Protein AF-A0A9P8BUH7-F1 (afdb_monomer)

pLDDT: mean 76.26, std 20.44, range [25.78, 97.69]

Mean predicted aligned error: 11.46 Å

Radius of gyration: 21.61 Å; Cα contacts (8 Å, |Δi|>4): 331; chains: 1; bounding box: 46×62×66 Å

Solvent-accessible surface area (backbone atoms only — not comparable to full-atom values): 16313 Å² total; per-residue (Å²): 108,70,69,57,52,55,50,42,53,49,33,72,74,34,86,50,39,25,37,37,39,37,32,34,46,94,81,71,73,49,70,66,59,54,43,54,53,34,48,53,53,54,53,57,51,47,71,74,62,72,64,82,83,67,84,86,57,58,65,65,55,50,53,51,53,38,51,57,46,56,74,34,52,46,78,44,85,23,82,39,58,63,45,48,54,47,50,52,49,52,49,54,56,61,74,66,52,86,72,77,75,82,91,73,66,65,43,58,46,40,39,37,33,45,37,52,42,65,36,42,51,69,44,54,69,66,75,74,59,55,31,55,53,50,52,53,49,50,42,48,52,54,52,46,53,22,63,79,56,71,30,47,73,48,76,42,60,57,69,39,80,52,64,97,84,78,67,80,37,69,46,35,82,53,95,57,54,44,39,74,42,82,50,77,70,47,62,72,64,50,65,64,40,75,46,81,44,74,50,78,76,74,95,58,97,61,83,84,74,76,71,63,47,91,77,35,69,89,74,77,94,81,79,80,93,70,90,72,86,73,80,65,65,79,73,85,82,70,82,72,83,82,48,86,63,27,28,36,42,33,29,73,35,42,82,86,54,71,60,74,45,67,50,80,47,67,75,83,129

Nearest PDB structures (foldseek):
  8faz-assembly1_D  TM=8.683E-01  e=6.587E-11  Homo sapiens
  8ouz-assembly1_C  TM=8.594E-01  e=6.561E-10  Homo sapiens
  8gbj-assembly1_D  TM=8.486E-01  e=3.569E-09  Homo sapiens
  8gja-assembly3_E  TM=7.750E-01  e=1.188E-06  Alvinella pompejana
  8gja-assembly1_A  TM=7.500E-01  e=6.460E-06  Alvinella pompejana

InterPro domains:
  IPR020588 DNA recombination and repair protein RecA-like, ATP-binding domain [PS50162] (1-162)
  IPR027417 P-loop containing nucleoside triphosphate hydrolase [G3DSA:3.40.50.300] (1-269)
  IPR027417 P-loop containing nucleoside triphosphate hydrolase [SSF52540] (8-262)
  IPR051988 Homologous Recombination Repair RAD51 Paralog [PTHR46457] (7-268)

Foldseek 3Di:
DVQLLVLLLVCLVDLLAAEEEEAQDPPPDDLVVSLVSNLVNNVVVCVVVVDDDDPDCVVVVSVVSSVSSSVRYHYQYHNALVSVVVVLVVVVVVLPDDDDDPPRHRAYAEYEYPEPCRHLVVVVVVVPCVSVVSVLVSLVSQVVSCVVRVYDYHYHFDKDADDPPDDAELAQQDPGRIDTPPDDSVLVSDQWDKDKDFDDADPDPDPRQRDGNPPNDPDDPDDDDDPDPPSCPPPPPDDDPDDRQKMKIATSDHPPDDHGDMDIDGDDD

Sequence (269 aa):
MMCLNSMIAMLVQDESSQAVWIETVDYEFSAQRASDTAKAFILSRKDQQQEPQESGEGGLVLEAHVKNVLSRIQVYSCQDVYDVLNAIEMFRSTQRRPDPPRSHRLSPRLFVVDSLSAVLTNLLRMGDGVGHATMMHLSRELRQVASDFDLVVLVTTLPVQISFSEEKAPSILMTSNVKPGLGSSWKYATDLQVFLSRFEMTDGGGNGTIKPSRDGYSRHPSRNEVDVDMSAEISADETMDVNAETRIVEVIKSKRLTTGEWCLFQLKD

Organism: NCBI:txid64524

Structure (mmCIF, N/CA/C/O backbone):
data_AF-A0A9P8BUH7-F1
#
_entry.id   AF-A0A9P8BUH7-F1
#
loop_
_atom_site.group_PDB
_atom_site.id
_atom_site.type_symbol
_atom_site.label_atom_id
_atom_site.label_alt_id
_atom_site.label_comp_id
_atom_site.label_asym_id
_atom_site.label_entity_id
_atom_site.label_seq_id
_atom_site.pdbx_PDB_ins_code
_atom_site.Cartn_x
_atom_site.Cartn_y
_atom_site.Cartn_z
_atom_site.occupancy
_atom_site.B_iso_or_equiv
_atom_site.auth_seq_id
_atom_site.auth_comp_id
_atom_site.auth_asym_id
_atom_site.auth_atom_id
_atom_site.pdbx_PDB_model_num
ATOM 1 N N . MET A 1 1 ? 1.739 8.411 3.285 1.00 68.94 1 MET A N 1
ATOM 2 C CA . MET A 1 1 ? 0.528 9.105 3.804 1.00 68.94 1 MET A CA 1
ATOM 3 C C . MET A 1 1 ? -0.756 8.483 3.262 1.00 68.94 1 MET A C 1
ATOM 5 O O . MET A 1 1 ? -1.485 7.907 4.051 1.00 68.94 1 MET A O 1
ATOM 9 N N . MET A 1 2 ? -1.020 8.509 1.946 1.00 84.19 2 MET A N 1
ATOM 10 C CA . MET A 1 2 ? -2.275 7.971 1.383 1.00 84.19 2 MET A CA 1
ATOM 11 C C . MET A 1 2 ? -2.529 6.499 1.754 1.00 84.19 2 MET A C 1
ATOM 13 O O . MET A 1 2 ? -3.593 6.187 2.274 1.00 84.19 2 MET A O 1
ATOM 17 N N . CYS A 1 3 ? -1.540 5.617 1.567 1.00 90.38 3 CYS A N 1
ATOM 18 C CA . CYS A 1 3 ? -1.677 4.189 1.877 1.00 90.38 3 CYS A CA 1
ATOM 19 C C . CYS A 1 3 ? -2.017 3.939 3.351 1.00 90.38 3 CYS A C 1
ATOM 21 O O . CYS A 1 3 ? -2.894 3.133 3.650 1.00 90.38 3 CYS A O 1
ATOM 23 N N . LEU A 1 4 ? -1.355 4.663 4.263 1.00 92.62 4 LEU A N 1
ATOM 24 C CA . LEU A 1 4 ? -1.606 4.574 5.702 1.00 92.62 4 LEU A CA 1
ATOM 25 C C . LEU A 1 4 ? -3.035 5.019 6.025 1.00 92.62 4 LEU A C 1
ATOM 27 O O . LEU A 1 4 ? -3.764 4.284 6.678 1.00 92.62 4 LEU A O 1
ATOM 31 N N . ASN A 1 5 ? -3.463 6.175 5.513 1.00 92.12 5 ASN A N 1
ATOM 32 C CA . ASN A 1 5 ? -4.801 6.699 5.780 1.00 92.12 5 ASN A CA 1
ATOM 33 C C . ASN A 1 5 ? -5.893 5.766 5.243 1.00 92.12 5 ASN A C 1
ATOM 35 O O . ASN A 1 5 ? -6.839 5.473 5.967 1.00 92.12 5 ASN A O 1
ATOM 39 N N . SER A 1 6 ? -5.749 5.254 4.015 1.00 92.25 6 SER A N 1
ATOM 40 C CA . SER A 1 6 ? -6.695 4.287 3.441 1.00 92.25 6 SER A CA 1
ATOM 41 C C . SER A 1 6 ? -6.758 2.995 4.257 1.00 92.25 6 SER A C 1
ATOM 43 O O . SER A 1 6 ? -7.847 2.492 4.524 1.00 92.25 6 SER A O 1
ATOM 45 N N . MET A 1 7 ? -5.603 2.483 4.694 1.00 95.94 7 MET A N 1
ATOM 46 C CA . MET A 1 7 ? -5.524 1.293 5.538 1.00 95.94 7 MET A CA 1
ATOM 47 C C . MET A 1 7 ? -6.219 1.504 6.884 1.00 95.94 7 MET A C 1
ATOM 49 O O . MET A 1 7 ? -7.046 0.690 7.284 1.00 95.94 7 MET A O 1
ATOM 53 N N . ILE A 1 8 ? -5.907 2.598 7.578 1.00 96.81 8 ILE A N 1
ATOM 54 C CA . ILE A 1 8 ? -6.476 2.883 8.896 1.00 96.81 8 ILE A CA 1
ATOM 55 C C . ILE A 1 8 ? -7.976 3.162 8.798 1.00 96.81 8 ILE A C 1
ATOM 57 O O . ILE A 1 8 ? -8.735 2.623 9.600 1.00 96.81 8 ILE A O 1
ATOM 61 N N . ALA A 1 9 ? -8.424 3.926 7.798 1.00 94.69 9 ALA A N 1
ATOM 62 C CA . ALA A 1 9 ? -9.846 4.165 7.562 1.00 94.69 9 ALA A CA 1
ATOM 63 C C . ALA A 1 9 ? -10.614 2.847 7.378 1.00 94.69 9 ALA A C 1
ATOM 65 O O . ALA A 1 9 ? -11.641 2.642 8.020 1.00 94.69 9 ALA A O 1
ATOM 66 N N . MET A 1 10 ? -10.081 1.930 6.563 1.00 95.94 10 MET A N 1
ATOM 67 C CA . MET A 1 10 ? -10.660 0.601 6.356 1.00 95.94 10 MET A CA 1
ATOM 68 C C . MET A 1 10 ? -10.741 -0.195 7.667 1.00 95.94 10 MET A C 1
ATOM 70 O O . MET A 1 10 ? -11.799 -0.729 7.994 1.00 95.94 10 MET A O 1
ATOM 74 N N . LEU A 1 11 ? -9.655 -0.243 8.445 1.00 96.62 11 LEU A N 1
ATOM 75 C CA . LEU A 1 11 ? -9.621 -0.988 9.707 1.00 96.62 11 LEU A CA 1
ATOM 76 C C . LEU A 1 11 ? -10.576 -0.401 10.757 1.00 96.62 11 LEU A C 1
ATOM 78 O O . LEU A 1 11 ? -11.191 -1.157 11.506 1.00 96.62 11 LEU A O 1
ATOM 82 N N . VAL A 1 12 ? -10.729 0.924 10.816 1.00 95.25 12 VAL A N 1
ATOM 83 C CA . VAL A 1 12 ? -11.698 1.595 11.704 1.00 95.25 12 VAL A CA 1
ATOM 84 C C . VAL A 1 12 ? -13.144 1.330 11.262 1.00 95.25 12 VAL A C 1
ATOM 86 O O . VAL A 1 12 ? -14.054 1.310 12.091 1.00 95.25 12 VAL A O 1
ATOM 89 N N . GLN A 1 13 ? -13.385 1.142 9.964 1.00 93.31 13 GLN A N 1
ATOM 90 C CA . GLN A 1 13 ? -14.720 0.870 9.431 1.00 93.31 13 GLN A CA 1
ATOM 91 C C . GLN A 1 13 ? -15.153 -0.588 9.614 1.00 93.31 13 GLN A C 1
ATOM 93 O O . GLN A 1 13 ? -16.321 -0.822 9.924 1.00 93.31 13 GLN A O 1
ATOM 98 N N . ASP A 1 14 ? -14.228 -1.536 9.452 1.00 93.62 14 ASP A N 1
ATOM 99 C CA . ASP A 1 14 ? -14.484 -2.976 9.516 1.00 93.62 14 ASP A CA 1
ATOM 100 C C . ASP A 1 14 ? -13.569 -3.649 10.549 1.00 93.62 14 ASP A C 1
ATOM 102 O O . ASP A 1 14 ? -12.378 -3.864 10.305 1.00 93.62 14 ASP A O 1
ATOM 106 N N . GLU A 1 15 ? -14.132 -4.028 11.698 1.00 92.12 15 GLU A N 1
ATOM 107 C CA . GLU A 1 15 ? -13.424 -4.721 12.786 1.00 92.12 15 GLU A CA 1
ATOM 108 C C . GLU A 1 15 ? -12.966 -6.137 12.414 1.00 92.12 15 GLU A C 1
ATOM 110 O O . GLU A 1 15 ? -12.025 -6.664 13.010 1.00 92.12 15 GLU A O 1
ATOM 115 N N . SER A 1 16 ? -13.591 -6.741 11.400 1.00 92.50 16 SER A N 1
ATOM 116 C CA . SER A 1 16 ? -13.211 -8.057 10.889 1.00 92.50 16 SER A CA 1
ATOM 117 C C . SER A 1 16 ? -12.084 -7.988 9.860 1.00 92.50 16 SER A C 1
ATOM 119 O O . SER A 1 16 ? -11.566 -9.027 9.457 1.00 92.50 16 SER A O 1
ATOM 121 N N . SER A 1 17 ? -11.673 -6.790 9.436 1.00 95.00 17 SER A N 1
ATOM 122 C CA . SER A 1 17 ? -10.624 -6.629 8.431 1.00 95.00 17 SER A CA 1
ATOM 123 C C . SER A 1 17 ? -9.214 -6.664 9.028 1.00 95.00 17 SER A C 1
ATOM 125 O O . SER A 1 17 ? -8.976 -6.257 10.166 1.00 95.00 17 SER A O 1
ATOM 127 N N . GLN A 1 18 ? -8.262 -7.134 8.230 1.00 95.75 18 GLN A N 1
ATOM 128 C CA . GLN A 1 18 ? -6.826 -7.083 8.490 1.00 95.75 18 GLN A CA 1
ATOM 129 C C . GLN A 1 18 ? -6.110 -6.452 7.297 1.00 95.75 18 GLN A C 1
ATOM 131 O O . GLN A 1 18 ? -6.548 -6.572 6.146 1.00 95.75 18 GLN A O 1
ATOM 136 N N . ALA A 1 19 ? -4.985 -5.802 7.579 1.00 97.25 19 ALA A N 1
ATOM 137 C CA . ALA A 1 19 ? -4.115 -5.239 6.564 1.00 97.25 19 ALA A CA 1
ATOM 138 C C . ALA A 1 19 ? -2.682 -5.758 6.697 1.00 97.25 19 ALA A C 1
ATOM 140 O O . ALA A 1 19 ? -2.213 -6.072 7.793 1.00 97.25 19 ALA A O 1
ATOM 141 N N . VAL A 1 20 ? -1.993 -5.818 5.562 1.00 97.38 20 VAL A N 1
ATOM 142 C CA . VAL A 1 20 ? -0.569 -6.134 5.474 1.00 97.38 20 VAL A CA 1
ATOM 143 C C . VAL A 1 20 ? 0.169 -4.924 4.921 1.00 97.38 20 VAL A C 1
ATOM 145 O O . VAL A 1 20 ? -0.266 -4.329 3.936 1.00 97.38 20 VAL A O 1
ATOM 148 N N . TRP A 1 21 ? 1.293 -4.583 5.537 1.00 97.31 21 TRP A N 1
ATOM 149 C CA . TRP A 1 21 ? 2.197 -3.526 5.118 1.00 97.31 21 TRP A CA 1
ATOM 150 C C . TRP A 1 21 ? 3.590 -4.106 4.885 1.00 97.31 21 TRP A C 1
ATOM 152 O O . TRP A 1 21 ? 4.248 -4.553 5.822 1.00 97.31 21 TRP A O 1
ATOM 162 N N . ILE A 1 22 ? 4.041 -4.096 3.636 1.00 96.69 22 ILE A N 1
ATOM 163 C CA . ILE A 1 22 ? 5.430 -4.358 3.278 1.00 96.69 22 ILE A CA 1
ATOM 164 C C . ILE A 1 22 ? 6.158 -3.023 3.218 1.00 96.69 22 ILE A C 1
ATOM 166 O O . ILE A 1 22 ? 5.911 -2.197 2.339 1.00 96.69 22 ILE A O 1
ATOM 170 N N . GLU A 1 23 ? 7.064 -2.850 4.164 1.00 94.06 23 GLU A N 1
ATOM 171 C CA . GLU A 1 23 ? 7.991 -1.741 4.251 1.00 94.06 23 GLU A CA 1
ATOM 172 C C . GLU A 1 23 ? 9.295 -2.135 3.563 1.00 94.06 23 GLU A C 1
ATOM 174 O O . GLU A 1 23 ? 9.919 -3.136 3.909 1.00 94.06 23 GLU A O 1
ATOM 179 N N . THR A 1 24 ? 9.686 -1.359 2.559 1.00 92.19 24 THR A N 1
ATOM 180 C CA . THR A 1 24 ? 10.894 -1.625 1.755 1.00 92.19 24 THR A CA 1
ATOM 181 C C . THR A 1 24 ? 12.014 -0.613 1.968 1.00 92.19 24 THR A C 1
ATOM 183 O O . THR A 1 24 ? 13.118 -0.764 1.446 1.00 92.19 24 THR A O 1
ATOM 186 N N . VAL A 1 25 ? 11.712 0.449 2.707 1.00 85.75 25 VAL A N 1
ATOM 187 C CA . VAL A 1 25 ? 12.655 1.471 3.136 1.00 85.75 25 VAL A CA 1
ATOM 188 C C . VAL A 1 25 ? 12.535 1.539 4.644 1.00 85.75 25 VAL A C 1
ATOM 190 O O . VAL A 1 25 ? 11.430 1.695 5.159 1.00 85.75 25 VAL A O 1
ATOM 193 N N . ASP A 1 26 ? 13.658 1.406 5.340 1.00 77.38 26 ASP A N 1
ATOM 194 C CA . ASP A 1 26 ? 13.661 1.372 6.797 1.00 77.38 26 ASP A CA 1
ATOM 195 C C . ASP A 1 26 ? 12.959 2.611 7.391 1.00 77.38 26 ASP A C 1
ATOM 197 O O . ASP A 1 26 ? 13.284 3.754 7.051 1.00 77.38 26 ASP A O 1
ATOM 201 N N . TYR A 1 27 ? 12.048 2.370 8.339 1.00 72.50 27 TYR A N 1
ATOM 202 C CA . TYR A 1 27 ? 11.342 3.366 9.157 1.00 72.50 27 TYR A CA 1
ATOM 203 C C . TYR A 1 27 ? 10.326 4.263 8.420 1.00 72.50 27 TYR A C 1
ATOM 205 O O . TYR A 1 27 ? 9.937 5.322 8.928 1.00 72.50 27 TYR A O 1
ATOM 213 N N . GLU A 1 28 ? 9.849 3.853 7.246 1.00 80.81 28 GLU A N 1
ATOM 214 C CA . GLU A 1 28 ? 8.730 4.492 6.560 1.00 80.81 28 GLU A CA 1
ATOM 215 C C . GLU A 1 28 ? 7.372 4.165 7.208 1.00 80.81 28 GLU A C 1
ATOM 217 O O . GLU A 1 28 ? 6.489 5.033 7.234 1.00 80.81 28 GLU A O 1
ATOM 222 N N . PHE A 1 29 ? 7.189 2.983 7.810 1.00 90.25 29 PHE A N 1
ATOM 223 C CA . PHE A 1 29 ? 6.020 2.711 8.648 1.00 90.25 29 PHE A CA 1
ATOM 224 C C . PHE A 1 29 ? 6.201 3.330 10.039 1.00 90.25 29 PHE A C 1
ATOM 226 O O . PHE A 1 29 ? 7.227 3.191 10.697 1.00 90.25 29 PHE A O 1
ATOM 233 N N . SER A 1 30 ? 5.169 4.014 10.534 1.00 92.75 30 SER A N 1
ATOM 234 C CA . SER A 1 30 ? 5.186 4.612 11.870 1.00 92.75 30 SER A CA 1
ATOM 235 C C . SER A 1 30 ? 3.937 4.217 12.635 1.00 92.75 30 SER A C 1
ATOM 237 O O . SER A 1 30 ? 2.839 4.682 12.328 1.00 92.75 30 SER A O 1
ATOM 239 N N . ALA A 1 31 ? 4.123 3.402 13.674 1.00 92.94 31 ALA A N 1
ATOM 240 C CA . ALA A 1 31 ? 3.050 3.021 14.586 1.00 92.94 31 ALA A CA 1
ATOM 241 C C . ALA A 1 31 ? 2.427 4.243 15.283 1.00 92.94 31 ALA A C 1
ATOM 243 O O . ALA A 1 31 ? 1.222 4.260 15.520 1.00 92.94 31 ALA A O 1
ATOM 244 N N . GLN A 1 32 ? 3.227 5.282 15.553 1.00 94.56 32 GLN A N 1
ATOM 245 C CA . GLN A 1 32 ? 2.731 6.537 16.116 1.00 94.56 32 GLN A CA 1
ATOM 246 C C . GLN A 1 32 ? 1.781 7.238 15.140 1.00 94.56 32 GLN A C 1
ATOM 248 O O . GLN A 1 32 ? 0.640 7.499 15.502 1.00 94.56 32 GLN A O 1
ATOM 253 N N . ARG A 1 33 ? 2.192 7.433 13.876 1.00 93.25 33 ARG A N 1
ATOM 254 C CA . ARG A 1 33 ? 1.296 8.008 12.857 1.00 93.25 33 ARG A CA 1
ATOM 255 C C . ARG A 1 33 ? 0.043 7.157 12.667 1.00 93.25 33 ARG A C 1
ATOM 257 O O . ARG A 1 33 ? -1.048 7.701 12.634 1.00 93.25 33 ARG A O 1
ATOM 264 N N . ALA A 1 34 ? 0.179 5.831 12.611 1.00 95.81 34 ALA A N 1
ATOM 265 C CA . ALA A 1 34 ? -0.963 4.920 12.516 1.00 95.81 34 ALA A CA 1
ATOM 266 C C . ALA A 1 34 ? -1.952 5.100 13.685 1.00 95.81 34 ALA A C 1
ATOM 268 O O . ALA A 1 34 ? -3.163 5.137 13.470 1.00 95.81 34 ALA A O 1
ATOM 269 N N . SER A 1 35 ? -1.431 5.242 14.908 1.00 96.75 35 SER A N 1
ATOM 270 C CA . SER A 1 35 ? -2.206 5.496 16.127 1.00 96.75 35 SER A CA 1
ATOM 271 C C . SER A 1 35 ? -2.949 6.829 16.056 1.00 96.75 35 SER A C 1
ATOM 273 O O . SER A 1 35 ? -4.162 6.871 16.260 1.00 96.75 35 SER A O 1
ATOM 275 N N . ASP A 1 36 ? -2.247 7.905 15.700 1.00 95.19 36 ASP A N 1
ATOM 276 C CA . ASP A 1 36 ? -2.819 9.252 15.622 1.00 95.19 36 ASP A CA 1
ATOM 277 C C . ASP A 1 36 ? -3.890 9.338 14.526 1.00 95.19 36 ASP A C 1
ATOM 279 O O . ASP A 1 36 ? -4.991 9.841 14.759 1.00 95.19 36 ASP A O 1
ATOM 283 N N . THR A 1 37 ? -3.630 8.732 13.364 1.00 94.69 37 THR A N 1
ATOM 284 C CA . THR A 1 37 ? -4.614 8.603 12.285 1.00 94.69 37 THR A CA 1
ATOM 285 C C . THR A 1 37 ? -5.838 7.795 12.731 1.00 94.69 37 THR A C 1
ATOM 287 O O . THR A 1 37 ? -6.969 8.186 12.440 1.00 94.69 37 THR A O 1
ATOM 290 N N . ALA A 1 38 ? -5.658 6.696 13.474 1.00 95.81 38 ALA A N 1
ATOM 291 C CA . ALA A 1 38 ? -6.778 5.893 13.973 1.00 95.81 38 ALA A CA 1
ATOM 292 C C . ALA A 1 38 ? -7.638 6.686 14.965 1.00 95.81 38 ALA A C 1
ATOM 294 O O . ALA A 1 38 ? -8.865 6.668 14.860 1.00 95.81 38 ALA A O 1
ATOM 295 N N . LYS A 1 39 ? -7.004 7.437 15.876 1.00 95.06 39 LYS A N 1
ATOM 296 C CA . LYS A 1 39 ? -7.697 8.345 16.802 1.00 95.06 39 LYS A CA 1
ATOM 297 C C . LYS A 1 39 ? -8.542 9.363 16.047 1.00 95.06 39 LYS A C 1
ATOM 299 O O . LYS A 1 39 ? -9.724 9.501 16.355 1.00 95.06 39 LYS A O 1
ATOM 304 N N . ALA A 1 40 ? -7.967 10.018 15.037 1.00 92.62 40 ALA A N 1
ATOM 305 C CA . ALA A 1 40 ? -8.673 11.008 14.230 1.00 92.62 40 ALA A CA 1
ATOM 306 C C . ALA A 1 40 ? -9.920 10.418 13.544 1.00 92.62 40 ALA A C 1
ATOM 308 O O . ALA A 1 40 ? -11.000 11.010 13.615 1.00 92.62 40 ALA A O 1
ATOM 309 N N . PHE A 1 41 ? -9.809 9.225 12.945 1.00 93.31 41 PHE A N 1
ATOM 310 C CA . PHE A 1 41 ? -10.950 8.555 12.309 1.00 93.31 41 PHE A CA 1
ATOM 311 C C . PHE A 1 41 ? -12.026 8.111 13.308 1.00 93.31 41 PHE A C 1
ATOM 313 O O . PHE A 1 41 ? -13.214 8.284 13.035 1.00 93.31 41 PHE A O 1
ATOM 320 N N . ILE A 1 42 ? -11.637 7.564 14.465 1.00 93.06 42 ILE A N 1
ATOM 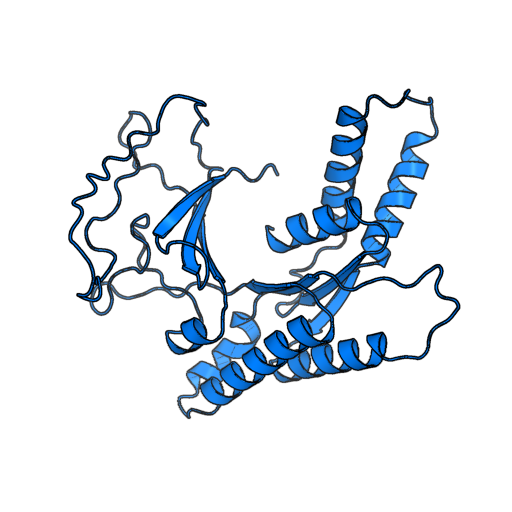321 C CA . ILE A 1 42 ? -12.588 7.121 15.497 1.00 93.06 42 ILE A CA 1
ATOM 322 C C . ILE A 1 42 ? -13.357 8.316 16.075 1.00 93.06 42 ILE A C 1
ATOM 324 O O . ILE A 1 42 ? -14.578 8.245 16.210 1.00 93.06 42 ILE A O 1
ATOM 328 N N . LEU A 1 43 ? -12.665 9.416 16.385 1.00 90.50 43 LEU A N 1
ATOM 329 C CA . LEU A 1 43 ? -13.294 10.635 16.902 1.00 90.50 43 LEU A CA 1
ATOM 330 C C . LEU A 1 43 ? -14.257 11.243 15.875 1.00 90.50 43 LEU A C 1
ATOM 332 O O . LEU A 1 43 ? -15.418 11.477 16.197 1.00 90.50 43 LEU A O 1
ATOM 336 N N . SER A 1 44 ? -13.820 11.366 14.616 1.00 88.38 44 SER A N 1
ATOM 337 C CA . SER A 1 44 ? -14.661 11.891 13.529 1.00 88.38 44 SER A CA 1
ATOM 338 C C . SER A 1 44 ? -15.944 11.074 13.323 1.00 88.38 44 SER A C 1
ATOM 340 O O . SER A 1 44 ? -16.982 11.623 12.961 1.00 88.38 44 SER A O 1
ATOM 342 N N . ARG A 1 45 ? -15.897 9.755 13.559 1.00 83.62 45 ARG A N 1
ATO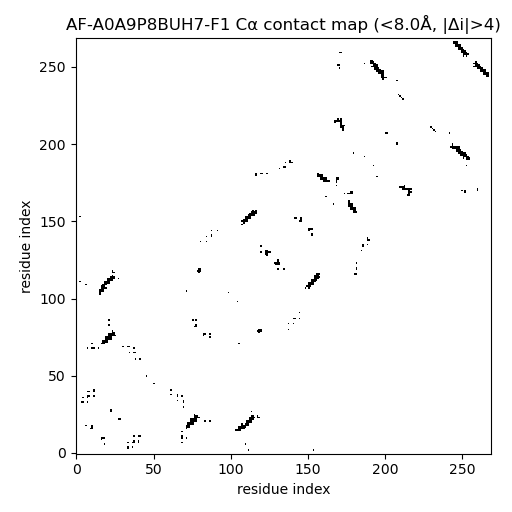M 343 C CA . ARG A 1 45 ? -17.071 8.875 13.464 1.00 83.62 45 ARG A CA 1
ATOM 344 C C . ARG A 1 45 ? -18.059 9.100 14.610 1.00 83.62 45 ARG A C 1
ATOM 346 O O . ARG A 1 45 ? -19.263 9.086 14.368 1.00 83.62 45 ARG A O 1
ATOM 353 N N . LYS A 1 46 ? -17.568 9.322 15.833 1.00 80.19 46 LYS A N 1
ATOM 354 C CA . LYS A 1 46 ? -18.418 9.599 17.003 1.00 80.19 46 LYS A CA 1
ATOM 355 C C . LYS A 1 46 ? -19.176 10.917 16.861 1.00 80.19 46 LYS A C 1
ATOM 357 O O . LYS A 1 46 ? -20.369 10.954 17.151 1.00 80.19 46 LYS A O 1
ATOM 362 N N . ASP A 1 47 ? -18.522 11.949 16.326 1.00 77.69 47 ASP A N 1
ATOM 363 C CA . ASP A 1 47 ? -19.152 13.253 16.078 1.00 77.69 47 ASP A CA 1
ATOM 364 C C . ASP A 1 47 ? -20.324 13.153 15.085 1.00 77.69 47 ASP A C 1
ATOM 366 O O . ASP A 1 47 ? -21.333 13.842 15.230 1.00 77.69 47 ASP A O 1
ATOM 370 N N . GLN A 1 48 ? -20.233 12.246 14.106 1.00 75.19 48 GLN A N 1
ATOM 371 C CA . GLN A 1 48 ? -21.303 11.995 13.134 1.00 75.19 48 GLN A CA 1
ATOM 372 C C . GLN A 1 48 ? -22.462 11.157 13.696 1.00 75.19 48 GLN A C 1
ATOM 374 O O . GLN A 1 48 ? -23.568 11.225 13.164 1.00 75.19 48 GLN A O 1
ATOM 379 N N . GLN A 1 49 ? -22.229 10.361 14.744 1.00 69.69 49 GLN A N 1
ATOM 380 C CA . GLN A 1 49 ? -23.217 9.421 15.288 1.00 69.69 49 GLN A CA 1
ATOM 381 C C . GLN A 1 49 ? -24.027 9.969 16.478 1.00 69.69 49 GLN A C 1
ATOM 383 O O . GLN A 1 49 ? -24.929 9.275 16.936 1.00 69.69 49 GLN A O 1
ATOM 388 N N . GLN A 1 50 ? -23.771 11.205 16.941 1.00 59.56 50 GLN A N 1
ATOM 389 C CA . GLN A 1 50 ? -24.474 11.838 18.078 1.00 59.56 50 GLN A CA 1
ATOM 390 C C . GLN A 1 50 ? -24.639 10.896 19.292 1.00 59.56 50 GLN A C 1
ATOM 392 O O . GLN A 1 50 ? -25.695 10.855 19.924 1.00 59.56 50 GLN A O 1
ATOM 397 N N . GLU A 1 51 ? -23.608 10.117 19.632 1.00 60.09 51 GLU A N 1
ATOM 398 C CA . GLU A 1 51 ? -23.656 9.293 20.842 1.00 60.09 51 GLU A CA 1
ATOM 399 C C . GLU A 1 51 ? -23.562 10.179 22.101 1.00 60.09 51 GLU A C 1
ATOM 401 O O . GLU A 1 51 ? -22.761 11.123 22.126 1.00 60.09 51 GLU A O 1
ATOM 406 N N . PRO A 1 52 ? -24.353 9.909 23.160 1.00 55.03 52 PRO A N 1
ATOM 407 C CA . PRO A 1 52 ? -24.270 10.655 24.411 1.00 55.03 52 PRO A CA 1
ATOM 408 C C . PRO A 1 52 ? -22.853 10.580 24.991 1.00 55.03 52 PRO A C 1
ATOM 410 O O . PRO A 1 52 ? -22.314 9.493 25.196 1.00 55.03 52 PRO A O 1
ATOM 413 N N . GLN A 1 53 ? -22.245 11.735 25.275 1.00 53.75 53 GLN A N 1
ATOM 414 C CA . GLN A 1 53 ? -20.959 11.801 25.969 1.00 53.75 53 GLN A CA 1
ATOM 415 C C . GLN A 1 53 ? -21.108 11.260 27.397 1.00 53.75 53 GLN A C 1
ATOM 417 O O . GLN A 1 53 ? -21.536 11.979 28.300 1.00 53.75 53 GLN A O 1
ATOM 422 N N . GLU A 1 54 ? -20.722 10.004 27.623 1.00 56.03 54 GLU A N 1
ATOM 423 C CA . GLU A 1 54 ? -20.504 9.497 28.976 1.00 56.03 54 GLU A CA 1
ATOM 424 C C . GLU A 1 54 ? -19.207 10.089 29.546 1.00 56.03 54 GLU A C 1
ATOM 426 O O . GLU A 1 54 ? -18.102 9.949 29.012 1.00 56.03 54 GLU A O 1
ATOM 431 N N . SER A 1 55 ? -19.371 10.822 30.642 1.00 52.12 55 SER A N 1
ATOM 432 C CA . SER A 1 55 ? -18.327 11.554 31.346 1.00 52.12 55 SER A CA 1
ATOM 433 C C . SER A 1 55 ? -17.277 10.613 31.950 1.00 52.12 55 SER A C 1
ATOM 435 O O . SER A 1 55 ? -17.581 9.850 32.861 1.00 52.12 55 SER A 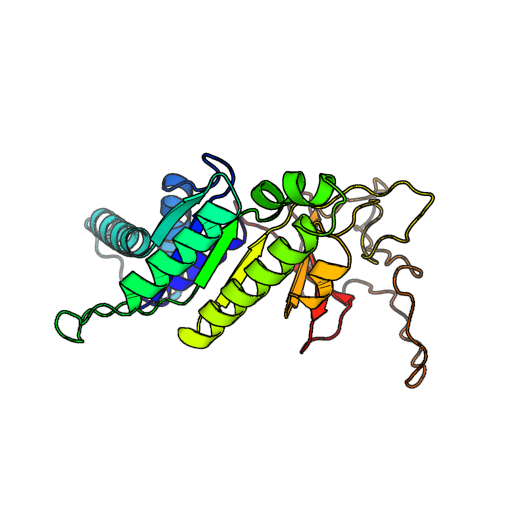O 1
ATOM 437 N N . GLY A 1 56 ? -16.022 10.731 31.501 1.00 57.19 56 GLY A N 1
ATOM 438 C CA . GLY A 1 56 ? -14.829 10.274 32.232 1.00 57.19 56 GLY A CA 1
ATOM 439 C C . GLY A 1 56 ? -14.120 9.017 31.709 1.00 57.19 56 GLY A C 1
ATOM 440 O O . GLY A 1 56 ? -12.901 8.937 31.839 1.00 57.19 56 GLY A O 1
ATOM 441 N N . GLU A 1 57 ? -14.816 8.079 31.058 1.00 61.75 57 GLU A N 1
ATOM 442 C CA . GLU A 1 57 ? -14.217 6.807 30.587 1.00 61.75 57 GLU A CA 1
ATOM 443 C C . GLU A 1 57 ? -13.776 6.816 29.110 1.00 61.75 57 GLU A C 1
ATOM 445 O O . GLU A 1 57 ? -13.073 5.912 28.647 1.00 61.75 57 GLU A O 1
ATOM 450 N N . GLY A 1 58 ? -14.114 7.873 28.363 1.00 69.81 58 GLY A N 1
ATOM 451 C CA . GLY A 1 58 ? -13.902 7.946 26.912 1.00 69.81 58 GLY A CA 1
ATOM 452 C C . GLY A 1 58 ? -12.447 7.783 26.452 1.00 69.81 58 GLY A C 1
ATOM 453 O O . GLY A 1 58 ? -12.209 7.248 25.369 1.00 69.81 58 GLY A O 1
ATOM 454 N N . GLY A 1 59 ? -11.470 8.181 27.276 1.00 78.94 59 GLY A N 1
ATOM 455 C CA . GLY A 1 59 ? -10.045 8.052 26.954 1.00 78.94 59 GLY A CA 1
ATOM 456 C C . GLY A 1 59 ? -9.549 6.602 26.943 1.00 78.94 59 GLY A C 1
ATOM 457 O O . GLY A 1 59 ? -8.868 6.193 26.006 1.00 78.94 59 GLY A O 1
ATOM 458 N N . LEU A 1 60 ? -9.933 5.797 27.940 1.00 82.38 60 LEU A N 1
ATOM 459 C CA . LEU A 1 60 ? -9.545 4.380 28.014 1.00 82.38 60 LEU A CA 1
ATOM 460 C C . LEU A 1 60 ? -10.213 3.561 26.906 1.00 82.38 60 LEU A C 1
ATOM 462 O O . LEU A 1 60 ? -9.576 2.700 26.297 1.00 82.38 60 LEU A O 1
ATOM 466 N N . VAL A 1 61 ? -11.474 3.879 26.606 1.00 87.88 61 VAL A N 1
ATOM 467 C CA . VAL A 1 61 ? -12.224 3.265 25.507 1.00 87.88 61 VAL A CA 1
ATOM 468 C C . VAL A 1 61 ? -11.582 3.600 24.159 1.00 87.88 61 VAL A C 1
ATOM 470 O O . VAL A 1 61 ? -11.420 2.711 23.325 1.00 87.88 61 VAL A O 1
ATOM 473 N N . LEU A 1 62 ? -11.169 4.851 23.929 1.00 91.25 62 LEU A N 1
ATOM 474 C CA . LEU A 1 62 ? -10.483 5.243 22.693 1.00 91.25 62 LEU A CA 1
ATOM 475 C C . LEU A 1 62 ? -9.165 4.479 22.508 1.00 91.25 62 LEU A C 1
ATOM 477 O O . LEU A 1 62 ? -8.932 3.911 21.443 1.00 91.25 62 LEU A O 1
ATOM 481 N N . GLU A 1 63 ? -8.331 4.409 23.546 1.00 93.44 63 GLU A N 1
ATOM 482 C CA . GLU A 1 63 ? -7.059 3.679 23.493 1.00 93.44 63 GLU A CA 1
ATOM 483 C C . GLU A 1 63 ? -7.256 2.177 23.232 1.00 93.44 63 GLU A C 1
ATOM 485 O O . GLU A 1 63 ? -6.471 1.567 22.503 1.00 93.44 63 GLU A O 1
ATOM 490 N N . ALA A 1 64 ? -8.318 1.568 23.771 1.00 93.31 64 ALA A N 1
ATOM 491 C CA . ALA A 1 64 ? -8.657 0.174 23.486 1.00 93.31 64 ALA A CA 1
ATOM 492 C C . ALA A 1 64 ? -9.024 -0.045 22.005 1.00 93.31 64 ALA A C 1
ATOM 494 O O . ALA A 1 64 ? -8.521 -0.987 21.387 1.00 93.31 64 ALA A O 1
ATOM 495 N N . HIS A 1 65 ? -9.827 0.847 21.413 1.00 94.00 65 HIS A N 1
ATOM 496 C CA . HIS A 1 65 ? -10.167 0.785 19.987 1.00 94.00 65 HIS A CA 1
ATOM 497 C C . HIS A 1 65 ? -8.939 0.985 19.094 1.00 94.00 65 HIS A C 1
ATOM 499 O O . HIS A 1 65 ? -8.740 0.235 18.140 1.00 94.00 65 HIS A O 1
ATOM 505 N N . VAL A 1 66 ? -8.072 1.946 19.423 1.00 96.69 66 VAL A N 1
ATOM 506 C CA . VAL A 1 66 ? -6.829 2.179 18.671 1.00 96.69 66 VAL A CA 1
ATOM 507 C C . VAL A 1 66 ? -5.930 0.945 18.727 1.00 96.69 66 VAL A C 1
ATOM 509 O O . VAL A 1 66 ? -5.451 0.489 17.691 1.00 96.69 66 VAL A O 1
ATOM 512 N N . LYS A 1 67 ? -5.753 0.335 19.906 1.00 95.88 67 LYS A N 1
ATOM 513 C CA . LYS A 1 67 ? -4.990 -0.916 20.041 1.00 95.88 67 LYS A CA 1
ATOM 514 C C . LYS A 1 67 ? -5.584 -2.054 19.215 1.00 95.88 67 LYS A C 1
ATOM 516 O O . LYS A 1 67 ? -4.822 -2.813 18.623 1.00 95.88 67 LYS A O 1
ATOM 521 N N . ASN A 1 68 ? -6.912 -2.163 19.152 1.00 95.06 68 ASN A N 1
ATOM 522 C CA . ASN A 1 68 ? -7.585 -3.142 18.298 1.00 95.06 68 ASN A CA 1
ATOM 523 C C . ASN A 1 68 ? -7.331 -2.887 16.802 1.00 95.06 68 ASN A C 1
ATOM 525 O O . ASN A 1 68 ? -7.124 -3.833 16.050 1.00 95.06 68 ASN A O 1
ATOM 529 N N . VAL A 1 69 ? -7.325 -1.630 16.355 1.00 96.69 69 VAL A N 1
ATOM 530 C CA . VAL A 1 69 ? -6.989 -1.285 14.963 1.00 96.69 69 VAL A CA 1
ATOM 531 C C . VAL A 1 69 ? -5.541 -1.664 14.654 1.00 96.69 69 VAL A C 1
ATOM 533 O O . VAL A 1 69 ? -5.277 -2.347 13.666 1.00 96.69 69 VAL A O 1
ATOM 536 N N . LEU A 1 70 ? -4.601 -1.274 15.518 1.00 97.25 70 LEU A N 1
ATOM 537 C CA . LEU A 1 70 ? -3.176 -1.520 15.299 1.00 97.25 70 LEU A CA 1
ATOM 538 C C . LEU A 1 70 ? -2.810 -3.009 15.359 1.00 97.25 70 LEU A C 1
ATOM 540 O O . LEU A 1 70 ? -1.950 -3.447 14.600 1.00 97.25 70 LEU A O 1
ATOM 544 N N . SER A 1 71 ? -3.474 -3.809 16.202 1.00 95.88 71 SER A N 1
ATOM 545 C CA . SER A 1 71 ? -3.213 -5.255 16.298 1.00 95.88 71 SER A CA 1
ATOM 546 C C . SER A 1 71 ? -3.599 -6.035 15.037 1.00 95.88 71 SER A C 1
ATOM 548 O O . SER A 1 71 ? -3.183 -7.182 14.866 1.00 95.88 71 SER A O 1
ATOM 550 N N . ARG A 1 72 ? -4.373 -5.417 14.138 1.00 96.00 72 ARG A N 1
ATOM 551 C CA . ARG A 1 72 ? -4.811 -5.991 12.861 1.00 96.00 72 ARG A CA 1
ATOM 552 C C . ARG A 1 72 ? -3.928 -5.578 11.681 1.00 96.00 72 ARG A C 1
ATOM 554 O O . ARG A 1 72 ? -4.259 -5.906 10.543 1.00 96.00 72 ARG A O 1
ATOM 561 N N . ILE A 1 73 ? -2.802 -4.909 11.937 1.00 96.50 73 ILE A N 1
ATOM 562 C CA . ILE A 1 73 ? -1.796 -4.559 10.928 1.00 96.50 73 ILE A CA 1
ATOM 563 C C . ILE A 1 73 ? -0.620 -5.533 11.045 1.00 96.50 73 ILE A C 1
ATOM 565 O O . ILE A 1 73 ? 0.038 -5.605 12.081 1.00 96.50 73 ILE A O 1
ATOM 569 N N . GLN A 1 74 ? -0.335 -6.272 9.975 1.00 95.56 74 GLN A N 1
ATOM 570 C CA . GLN A 1 74 ? 0.889 -7.065 9.853 1.00 95.56 74 GLN A CA 1
ATOM 571 C C . GLN A 1 74 ? 1.936 -6.253 9.099 1.00 95.56 74 GLN A C 1
ATOM 573 O O . GLN A 1 74 ? 1.669 -5.818 7.983 1.00 95.56 74 GLN A O 1
ATOM 578 N N . VAL A 1 75 ? 3.116 -6.063 9.686 1.00 95.56 75 VAL A N 1
ATOM 579 C CA . VAL A 1 75 ? 4.208 -5.301 9.064 1.00 95.56 75 VAL A CA 1
ATOM 580 C C . VAL A 1 75 ? 5.374 -6.236 8.756 1.00 95.56 75 VAL A C 1
ATOM 582 O O . VAL A 1 75 ? 5.821 -6.975 9.634 1.00 95.56 75 VAL A O 1
ATOM 585 N N . TYR A 1 76 ? 5.863 -6.192 7.519 1.00 95.56 76 TYR A N 1
ATOM 586 C CA . TYR A 1 76 ? 7.054 -6.902 7.060 1.00 95.56 76 TYR A CA 1
ATOM 587 C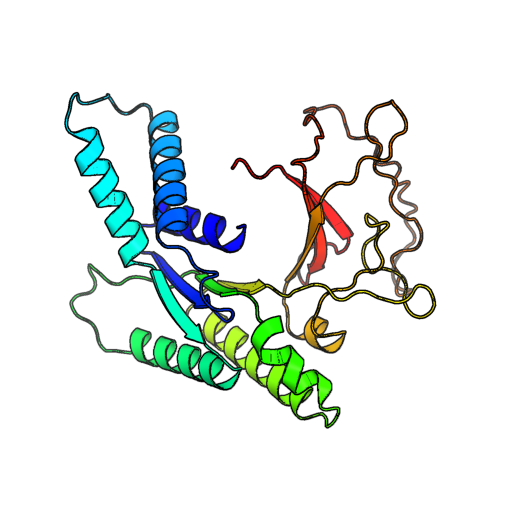 C . TYR A 1 76 ? 8.100 -5.886 6.614 1.00 95.56 76 TYR A C 1
ATOM 589 O O . TYR A 1 76 ? 7.817 -5.066 5.746 1.00 95.56 76 TYR A O 1
ATOM 597 N N . SER A 1 77 ? 9.299 -5.966 7.186 1.00 94.12 77 SER A N 1
ATOM 598 C CA . SER A 1 77 ? 10.461 -5.203 6.726 1.00 94.12 77 SER A CA 1
ATOM 599 C C . SER A 1 77 ? 11.188 -6.023 5.664 1.00 94.12 77 SER A C 1
ATOM 601 O O . SER A 1 77 ? 11.545 -7.174 5.922 1.00 94.12 77 SER A O 1
ATOM 603 N N . CYS A 1 78 ? 11.397 -5.454 4.482 1.00 95.19 78 CYS A N 1
ATOM 604 C CA . CYS A 1 78 ? 11.999 -6.130 3.337 1.00 95.19 78 CYS A CA 1
ATOM 605 C C . CYS A 1 78 ? 13.135 -5.280 2.764 1.00 95.19 78 CYS A C 1
ATOM 607 O O . CYS A 1 78 ? 12.925 -4.123 2.419 1.00 95.19 78 CYS A O 1
ATOM 609 N N . GLN A 1 79 ? 14.332 -5.846 2.638 1.00 92.19 79 GLN A N 1
ATOM 610 C CA . GLN A 1 79 ? 15.508 -5.117 2.152 1.00 92.19 79 GLN A CA 1
ATOM 611 C C . GLN A 1 79 ? 15.704 -5.282 0.645 1.00 92.19 79 GLN A C 1
ATOM 613 O O . GLN A 1 79 ? 16.269 -4.411 -0.018 1.00 92.19 79 GLN A O 1
ATOM 618 N N . ASP A 1 80 ? 15.217 -6.389 0.088 1.00 93.00 80 ASP A N 1
ATOM 619 C CA . ASP A 1 80 ? 15.273 -6.666 -1.338 1.00 93.00 80 ASP A CA 1
ATOM 620 C C . ASP A 1 80 ? 13.978 -7.303 -1.869 1.00 93.00 80 ASP A C 1
ATOM 622 O O . ASP A 1 80 ? 12.989 -7.500 -1.162 1.00 93.00 80 ASP A O 1
ATOM 626 N N . VAL A 1 81 ? 13.958 -7.590 -3.171 1.00 94.62 81 VAL A N 1
ATOM 627 C CA . VAL A 1 81 ? 12.782 -8.164 -3.833 1.00 94.62 81 VAL A CA 1
ATOM 628 C C . VAL A 1 81 ? 12.462 -9.585 -3.360 1.00 94.62 81 VAL A C 1
ATOM 630 O O . VAL A 1 81 ? 11.304 -10.002 -3.411 1.00 94.62 81 VAL A O 1
ATOM 633 N N . TYR A 1 82 ? 13.466 -10.338 -2.914 1.00 95.19 82 TYR A N 1
ATOM 634 C CA . TYR A 1 82 ? 13.293 -11.707 -2.447 1.00 95.19 82 TYR A CA 1
ATOM 635 C C . TYR A 1 82 ? 12.654 -11.723 -1.061 1.00 95.19 82 TYR A C 1
ATOM 637 O O . TYR A 1 82 ? 11.791 -12.566 -0.817 1.00 95.19 82 TYR A O 1
ATOM 645 N N . ASP A 1 83 ? 12.968 -10.744 -0.212 1.00 96.38 83 ASP A N 1
ATOM 646 C CA . ASP A 1 83 ? 12.252 -10.533 1.047 1.00 96.38 83 ASP A CA 1
ATOM 647 C C . ASP A 1 83 ? 10.767 -10.245 0.808 1.00 96.38 83 ASP A C 1
ATOM 649 O O . ASP A 1 83 ? 9.914 -10.817 1.485 1.00 96.38 83 ASP A O 1
ATOM 653 N N . VAL A 1 84 ? 10.437 -9.425 -0.199 1.00 97.00 84 VAL A N 1
ATOM 654 C CA . VAL A 1 84 ? 9.036 -9.147 -0.568 1.00 97.00 84 VAL A CA 1
ATOM 655 C C . VAL A 1 84 ? 8.323 -10.426 -1.022 1.00 97.00 84 VAL A C 1
ATOM 657 O O . VAL A 1 84 ? 7.197 -10.696 -0.599 1.00 97.00 84 VAL A O 1
ATOM 660 N N . LEU A 1 85 ? 8.972 -11.243 -1.858 1.00 97.44 85 LEU A N 1
ATOM 661 C CA . LEU A 1 85 ? 8.433 -12.538 -2.292 1.00 97.44 85 LEU A CA 1
ATOM 662 C C . LEU A 1 85 ? 8.248 -13.503 -1.110 1.00 97.44 85 LEU A C 1
ATOM 664 O O . LEU A 1 85 ? 7.229 -14.188 -1.020 1.00 97.44 85 LEU A O 1
ATOM 668 N N . ASN A 1 86 ? 9.194 -13.523 -0.173 1.00 97.38 86 ASN A N 1
ATOM 669 C CA . ASN A 1 86 ? 9.094 -14.328 1.037 1.00 97.38 86 ASN A CA 1
ATOM 670 C C . ASN A 1 86 ? 7.963 -13.838 1.956 1.00 97.38 86 ASN A C 1
ATOM 672 O O . ASN A 1 86 ? 7.210 -14.654 2.481 1.00 97.38 86 ASN A O 1
ATOM 676 N N . ALA A 1 87 ? 7.772 -12.523 2.102 1.00 97.25 87 ALA A N 1
ATOM 677 C CA . ALA A 1 87 ? 6.664 -11.947 2.863 1.00 97.25 87 ALA A CA 1
ATOM 678 C C . ALA A 1 87 ? 5.298 -12.334 2.269 1.00 97.25 87 ALA A C 1
ATOM 680 O O . ALA A 1 87 ? 4.378 -12.684 3.012 1.00 97.25 87 ALA A O 1
ATOM 681 N N . ILE A 1 88 ? 5.178 -12.359 0.936 1.00 97.44 88 ILE A N 1
ATOM 682 C CA . ILE A 1 88 ? 3.992 -12.874 0.232 1.00 97.44 88 ILE A CA 1
ATOM 683 C C . ILE A 1 88 ? 3.723 -14.343 0.599 1.00 97.44 88 ILE A C 1
ATOM 685 O O . ILE A 1 88 ? 2.583 -14.709 0.903 1.00 97.44 88 ILE A O 1
ATOM 689 N N . GLU A 1 89 ? 4.753 -15.189 0.603 1.00 96.25 89 GLU A N 1
ATOM 690 C CA . GLU A 1 89 ? 4.591 -16.608 0.928 1.00 96.25 89 GLU A CA 1
ATOM 691 C C . GLU A 1 89 ? 4.294 -16.833 2.418 1.00 96.25 89 GLU A C 1
ATOM 693 O O . GLU A 1 89 ? 3.409 -17.613 2.779 1.00 96.25 89 GLU A O 1
ATOM 698 N N . MET A 1 90 ? 4.947 -16.082 3.304 1.00 95.12 90 MET A N 1
ATOM 699 C CA . MET A 1 90 ? 4.637 -16.075 4.732 1.00 95.12 90 MET A CA 1
ATOM 700 C C . MET A 1 90 ? 3.184 -15.666 4.987 1.00 95.12 90 MET A C 1
ATOM 702 O O . MET A 1 90 ? 2.494 -16.328 5.772 1.00 95.12 90 MET A O 1
ATOM 706 N N . PHE A 1 91 ? 2.694 -14.635 4.296 1.00 94.75 91 PHE A N 1
ATOM 707 C CA . PHE A 1 91 ? 1.296 -14.228 4.352 1.00 94.75 91 PHE A CA 1
ATOM 708 C C . PHE A 1 91 ? 0.373 -15.369 3.902 1.00 94.75 91 PHE A C 1
ATOM 710 O O . PHE A 1 91 ? -0.498 -15.783 4.671 1.00 94.75 91 PHE A O 1
ATOM 717 N N . ARG A 1 92 ? 0.614 -15.962 2.722 1.00 94.00 92 ARG A N 1
ATOM 718 C CA . ARG A 1 92 ? -0.152 -17.119 2.217 1.00 94.00 92 ARG A CA 1
ATOM 719 C C . ARG A 1 92 ? -0.201 -18.259 3.229 1.00 94.00 92 ARG A C 1
ATOM 721 O O . ARG A 1 92 ? -1.273 -18.802 3.499 1.00 94.00 92 ARG A O 1
ATOM 728 N N . SER A 1 93 ? 0.948 -18.607 3.806 1.00 91.69 93 SER A N 1
ATOM 729 C CA . SER A 1 93 ? 1.055 -19.684 4.790 1.00 91.69 93 SER A CA 1
ATOM 730 C C . SER A 1 93 ? 0.237 -19.390 6.049 1.00 91.69 93 SER A C 1
ATOM 732 O O . SER A 1 93 ? -0.418 -20.288 6.570 1.00 91.69 93 SER A O 1
ATOM 734 N N . THR A 1 94 ? 0.220 -18.132 6.500 1.00 88.94 94 THR A N 1
ATOM 735 C CA . THR A 1 94 ? -0.510 -17.691 7.694 1.00 88.94 94 THR A CA 1
ATOM 736 C C . THR A 1 94 ? -2.015 -17.782 7.474 1.00 88.94 94 THR A C 1
ATOM 738 O O . THR A 1 94 ? -2.718 -18.333 8.316 1.00 88.94 94 THR A O 1
ATOM 741 N N . GLN A 1 95 ? -2.500 -17.334 6.313 1.00 86.81 95 GLN A N 1
ATOM 742 C CA . GLN A 1 95 ? -3.928 -17.359 5.978 1.00 86.81 95 GLN A CA 1
ATOM 743 C C . GLN A 1 95 ? -4.485 -18.782 5.780 1.00 86.81 95 GLN A C 1
ATOM 745 O O . GLN A 1 95 ? -5.680 -19.020 5.985 1.00 86.81 95 GLN A O 1
ATOM 750 N N . ARG A 1 96 ? -3.623 -19.735 5.395 1.00 83.94 96 ARG A N 1
ATOM 751 C CA . ARG A 1 96 ? -3.973 -21.147 5.152 1.00 83.94 96 ARG A CA 1
ATOM 752 C C . ARG A 1 96 ? -3.944 -22.034 6.403 1.00 83.94 96 ARG A C 1
ATOM 754 O O . ARG A 1 96 ? -4.310 -23.205 6.302 1.00 83.94 96 ARG A O 1
ATOM 761 N N . ARG A 1 97 ? -3.502 -21.537 7.565 1.00 78.88 97 ARG A N 1
ATOM 762 C CA . ARG A 1 97 ? -3.481 -22.347 8.797 1.00 78.88 97 ARG A CA 1
ATOM 763 C C . ARG A 1 97 ? -4.918 -22.713 9.220 1.00 78.88 97 ARG A C 1
ATOM 765 O O . ARG A 1 97 ? -5.782 -21.841 9.192 1.00 78.88 97 ARG A O 1
ATOM 772 N N . PRO A 1 98 ? -5.193 -23.979 9.597 1.00 62.97 98 PRO A N 1
ATOM 773 C CA . PRO A 1 98 ? -6.500 -24.379 10.118 1.00 62.97 98 PRO A CA 1
ATOM 774 C C . PRO A 1 98 ? -6.764 -23.681 11.459 1.00 62.97 98 PRO A C 1
ATOM 776 O O . PRO A 1 98 ? -5.932 -23.739 12.364 1.00 62.97 98 PRO A O 1
ATOM 779 N N . ASP A 1 99 ? -7.890 -22.974 11.561 1.00 60.53 99 ASP A N 1
ATOM 780 C CA . ASP A 1 99 ? -8.092 -21.975 12.616 1.00 60.53 99 ASP A CA 1
ATOM 781 C C . ASP A 1 99 ? -8.615 -22.506 13.958 1.00 60.53 99 ASP A C 1
ATOM 783 O O . ASP A 1 99 ? -9.266 -23.554 14.018 1.00 60.53 99 ASP A O 1
ATOM 787 N N . PRO A 1 100 ? -8.469 -21.689 15.024 1.00 55.69 100 PRO A N 1
ATOM 788 C CA . PRO A 1 100 ? -9.438 -21.601 16.124 1.00 55.69 100 PRO A CA 1
ATOM 789 C C . PRO A 1 100 ? -10.872 -21.233 15.644 1.00 55.69 100 PRO A C 1
ATOM 791 O O . PRO A 1 100 ? -11.071 -20.840 14.497 1.00 55.69 100 PRO A O 1
ATOM 794 N N . PRO A 1 101 ? -11.919 -21.371 16.487 1.00 55.00 101 PRO A N 1
ATOM 795 C CA . PRO A 1 101 ? -13.325 -21.216 16.086 1.00 55.00 101 PRO A CA 1
ATOM 796 C C . PRO A 1 101 ? -13.646 -19.927 15.298 1.00 55.00 101 PRO A C 1
ATOM 798 O O . PRO A 1 101 ? -13.182 -18.840 15.632 1.00 55.00 101 PRO A O 1
ATOM 801 N N . ARG A 1 102 ? -14.519 -20.066 14.283 1.00 55.59 102 ARG A N 1
ATOM 802 C CA . ARG A 1 102 ? -14.911 -19.074 13.248 1.00 55.59 102 ARG A CA 1
ATOM 803 C C . ARG A 1 102 ? -15.279 -17.657 13.725 1.00 55.59 102 ARG A C 1
ATOM 805 O O . ARG A 1 102 ? -15.349 -16.763 12.892 1.00 55.59 102 ARG A O 1
ATOM 812 N N . SER A 1 103 ? -15.532 -17.434 15.011 1.00 54.12 103 SER A N 1
ATOM 813 C CA . SER A 1 103 ? -16.006 -16.153 15.551 1.00 54.12 103 SER A CA 1
ATOM 814 C C . SER A 1 103 ? -14.949 -15.041 15.619 1.00 54.12 103 SER A C 1
ATOM 816 O O . SER A 1 103 ? -15.309 -13.916 15.933 1.00 54.12 103 SER A O 1
ATOM 818 N N . HIS A 1 104 ? -13.673 -15.325 15.326 1.00 59.38 104 HIS A N 1
ATOM 819 C CA . HIS A 1 104 ? -12.573 -14.348 15.421 1.00 59.38 104 HIS A CA 1
ATOM 820 C C . HIS A 1 104 ? -11.668 -14.317 14.177 1.00 59.38 104 HIS A C 1
ATOM 822 O O . HIS A 1 104 ? -10.509 -13.907 14.254 1.00 59.38 104 HIS A O 1
ATOM 828 N N . ARG A 1 105 ? -12.156 -14.790 13.022 1.00 74.06 105 ARG A N 1
ATOM 829 C CA . ARG A 1 105 ? -11.341 -14.834 11.803 1.00 74.06 105 ARG A CA 1
ATOM 830 C C . ARG A 1 105 ? -11.255 -13.439 11.182 1.00 74.06 105 ARG A C 1
ATOM 832 O O . ARG A 1 105 ? -12.261 -12.915 10.713 1.00 74.06 105 ARG A O 1
ATOM 839 N N . LEU A 1 106 ? -10.057 -12.862 11.163 1.00 86.88 106 LEU A N 1
ATOM 840 C CA . LEU A 1 106 ? -9.794 -11.633 10.420 1.00 86.88 106 LEU A CA 1
ATOM 841 C C . LEU A 1 106 ? -9.716 -11.939 8.919 1.00 86.88 106 LEU A C 1
ATOM 843 O O . LEU A 1 106 ? -9.083 -12.914 8.511 1.00 86.88 106 LEU A O 1
ATOM 847 N N . SER A 1 107 ? -10.351 -11.105 8.102 1.00 91.31 107 SER A N 1
ATOM 848 C CA . SER A 1 107 ? -10.288 -11.157 6.645 1.00 91.31 107 SER A CA 1
ATOM 849 C C . SER A 1 107 ? -9.249 -10.151 6.153 1.00 91.31 107 SER A C 1
ATOM 851 O O . SER A 1 107 ? -9.427 -8.951 6.375 1.00 91.31 107 SER A O 1
ATOM 853 N N . PRO A 1 108 ? -8.183 -10.571 5.457 1.00 93.50 108 PRO A N 1
ATOM 854 C CA . PRO A 1 108 ? -7.292 -9.616 4.818 1.00 93.50 108 PRO A CA 1
ATOM 855 C C . PRO A 1 108 ? -8.063 -8.844 3.740 1.00 93.50 108 PRO A C 1
ATOM 857 O O . PRO A 1 108 ? -8.793 -9.436 2.948 1.00 93.50 108 PRO A O 1
ATOM 860 N N . ARG A 1 109 ? -7.936 -7.516 3.732 1.00 96.25 109 ARG A N 1
ATOM 861 C CA . ARG A 1 109 ? -8.632 -6.637 2.772 1.00 96.25 109 ARG A CA 1
ATOM 862 C C . ARG A 1 109 ? -7.689 -5.734 1.990 1.00 96.25 109 ARG A C 1
ATOM 864 O O . ARG A 1 109 ? -8.003 -5.361 0.861 1.00 96.25 109 ARG A O 1
ATOM 871 N N . LEU A 1 110 ? -6.525 -5.426 2.559 1.00 97.38 110 LEU A N 1
ATOM 872 C CA . LEU A 1 110 ? -5.541 -4.542 1.949 1.00 97.38 110 LEU A CA 1
ATOM 873 C C . LEU A 1 110 ? -4.120 -5.067 2.157 1.00 97.38 110 LEU A C 1
ATOM 875 O O 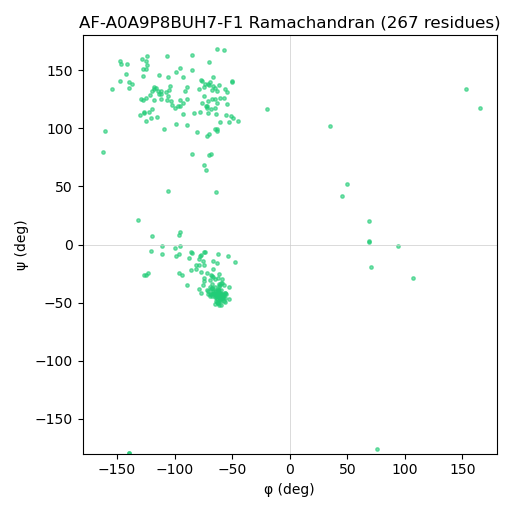. LEU A 1 110 ? -3.738 -5.438 3.266 1.00 97.38 110 LEU A O 1
ATOM 879 N N . PHE A 1 111 ? -3.340 -5.049 1.083 1.00 97.38 111 PHE A N 1
ATOM 880 C CA . PHE A 1 111 ? -1.930 -5.408 1.064 1.00 97.38 111 PHE A CA 1
ATOM 881 C C . PHE A 1 111 ? -1.142 -4.255 0.436 1.00 97.38 111 PHE A C 1
ATOM 883 O O . PHE A 1 111 ? -1.307 -3.950 -0.745 1.00 97.38 111 PHE A O 1
ATOM 890 N N . VAL A 1 112 ? -0.313 -3.583 1.228 1.00 97.00 112 VAL A N 1
ATOM 891 C CA . VAL A 1 112 ? 0.462 -2.408 0.813 1.00 97.00 112 VAL A CA 1
ATOM 892 C C . VAL A 1 112 ? 1.919 -2.801 0.588 1.00 97.00 112 VAL A C 1
ATOM 894 O O . VAL A 1 112 ? 2.490 -3.511 1.408 1.00 97.00 112 VAL A O 1
ATOM 897 N N . VAL A 1 113 ? 2.528 -2.310 -0.492 1.00 95.81 113 VAL A N 1
ATOM 898 C CA . VAL A 1 113 ? 3.982 -2.344 -0.715 1.00 95.81 113 VAL A CA 1
ATOM 899 C C . VAL A 1 113 ? 4.482 -0.908 -0.877 1.00 95.81 113 VAL A C 1
ATOM 901 O O . VAL A 1 113 ? 4.185 -0.271 -1.893 1.00 95.81 113 VAL A O 1
ATOM 904 N N . ASP A 1 114 ? 5.218 -0.407 0.120 1.00 91.50 114 ASP A N 1
ATOM 905 C CA . ASP A 1 114 ? 5.697 0.981 0.204 1.00 91.50 114 ASP A CA 1
ATOM 906 C C . ASP A 1 114 ? 7.229 1.021 0.415 1.00 91.50 114 ASP A C 1
ATOM 908 O O . ASP A 1 114 ? 7.733 0.486 1.404 1.00 91.50 114 ASP A O 1
ATOM 912 N N . SER A 1 115 ? 8.058 1.518 -0.508 1.00 89.94 115 SER A N 1
ATOM 913 C CA . SER A 1 115 ? 7.826 1.718 -1.943 1.00 89.94 115 SER A CA 1
ATOM 914 C C . SER A 1 115 ? 8.541 0.677 -2.810 1.00 89.94 115 SER A C 1
ATOM 916 O O . SER A 1 115 ? 9.743 0.442 -2.710 1.00 89.94 115 SER A O 1
ATOM 918 N N . LEU A 1 116 ? 7.830 0.093 -3.777 1.00 91.38 116 LEU A N 1
ATOM 919 C CA . LEU A 1 116 ? 8.381 -0.992 -4.596 1.00 91.38 116 LEU A CA 1
ATOM 920 C C . LEU A 1 116 ? 9.621 -0.578 -5.415 1.00 91.38 116 LEU A C 1
ATOM 922 O O . LEU A 1 116 ? 10.473 -1.407 -5.742 1.00 91.38 116 LEU A O 1
ATOM 926 N N . SER A 1 117 ? 9.754 0.715 -5.723 1.00 89.06 117 SER A N 1
ATOM 927 C CA . SER A 1 117 ? 10.951 1.258 -6.370 1.00 89.06 117 SER A CA 1
ATOM 928 C C . SER A 1 117 ? 12.232 0.978 -5.579 1.00 89.06 117 SER A C 1
ATOM 930 O O . SER A 1 117 ? 13.266 0.745 -6.207 1.00 89.06 117 SER A O 1
ATOM 932 N N . ALA A 1 118 ? 12.185 0.965 -4.243 1.00 88.69 118 ALA A N 1
ATOM 933 C CA . ALA A 1 118 ? 13.366 0.787 -3.399 1.00 88.69 118 ALA A CA 1
ATOM 934 C C . ALA A 1 118 ? 14.065 -0.559 -3.651 1.00 88.69 118 ALA A C 1
ATOM 936 O O . ALA A 1 118 ? 15.278 -0.599 -3.851 1.00 88.69 118 ALA A O 1
ATOM 937 N N . VAL A 1 119 ? 13.292 -1.642 -3.765 1.00 90.94 119 VAL A N 1
ATOM 938 C CA . VAL A 1 119 ? 13.832 -3.000 -3.956 1.00 90.94 119 VAL A CA 1
ATOM 939 C C . VAL A 1 119 ? 14.116 -3.356 -5.416 1.00 90.94 119 VAL A C 1
ATOM 941 O O . VAL A 1 119 ? 14.916 -4.247 -5.693 1.00 90.94 119 VAL A O 1
ATOM 944 N N . LEU A 1 120 ? 13.484 -2.669 -6.375 1.00 90.00 120 LEU A N 1
ATOM 945 C CA . LEU A 1 120 ? 13.638 -2.980 -7.803 1.00 90.00 120 LEU A CA 1
ATOM 946 C C . LEU A 1 120 ? 14.677 -2.119 -8.526 1.00 90.00 120 LEU A C 1
ATOM 948 O O . LEU A 1 120 ? 15.209 -2.554 -9.547 1.00 90.00 120 LEU A O 1
ATOM 952 N N . THR A 1 121 ? 14.985 -0.913 -8.035 1.00 84.69 121 THR A N 1
ATOM 953 C CA . THR A 1 121 ? 15.844 0.035 -8.771 1.00 84.69 121 THR A CA 1
ATOM 954 C C . THR A 1 121 ? 17.223 -0.549 -9.075 1.00 84.69 121 THR A C 1
ATOM 956 O O . THR A 1 121 ? 17.704 -0.414 -10.199 1.00 84.69 121 THR A O 1
ATOM 959 N N . ASN A 1 122 ? 17.841 -1.248 -8.119 1.00 80.00 122 ASN A N 1
ATOM 960 C CA . ASN A 1 122 ? 19.158 -1.856 -8.327 1.00 80.00 122 ASN A CA 1
ATOM 961 C C . ASN A 1 122 ? 19.124 -2.939 -9.411 1.00 80.00 122 ASN A C 1
ATOM 963 O O . ASN A 1 122 ? 19.975 -2.938 -10.295 1.00 80.00 122 ASN A O 1
ATOM 967 N N . LEU A 1 123 ? 18.101 -3.796 -9.407 1.00 83.94 123 LEU A N 1
ATOM 968 C CA . LEU A 1 123 ? 17.953 -4.874 -10.388 1.00 83.94 123 LEU A CA 1
ATOM 969 C C . LEU A 1 123 ? 17.675 -4.344 -11.796 1.00 83.94 123 LEU A C 1
ATOM 971 O O . LEU A 1 123 ? 18.188 -4.872 -12.778 1.00 83.94 123 LEU A O 1
ATOM 975 N N . LEU A 1 124 ? 16.886 -3.276 -11.912 1.00 83.44 124 LEU A N 1
ATOM 976 C CA . LEU A 1 124 ? 16.557 -2.683 -13.209 1.00 83.44 124 LEU A CA 1
ATOM 977 C C . LEU A 1 124 ? 17.744 -1.940 -13.842 1.00 83.44 124 LEU A C 1
ATOM 979 O O . LEU A 1 124 ? 17.809 -1.830 -15.064 1.00 83.44 124 LEU A O 1
ATOM 983 N N . ARG A 1 125 ? 18.709 -1.469 -13.040 1.00 79.00 125 ARG A N 1
ATOM 984 C CA . ARG A 1 125 ? 19.933 -0.816 -13.537 1.00 79.00 125 ARG A CA 1
ATOM 985 C C . ARG A 1 125 ? 20.951 -1.789 -14.133 1.00 79.00 125 ARG A C 1
ATOM 987 O O . ARG A 1 125 ? 21.837 -1.341 -14.853 1.00 79.00 125 ARG A O 1
ATOM 994 N N . MET A 1 126 ? 20.839 -3.089 -13.852 1.00 71.69 126 MET A N 1
ATOM 995 C CA . MET A 1 126 ? 21.816 -4.096 -14.289 1.00 71.69 126 MET A CA 1
ATOM 996 C C . MET A 1 126 ? 21.686 -4.485 -15.772 1.00 71.69 126 MET A C 1
ATOM 998 O O . MET A 1 126 ? 22.585 -5.124 -16.308 1.00 71.69 126 MET A O 1
ATOM 1002 N N . GLY A 1 127 ? 20.628 -4.044 -16.467 1.00 65.94 127 GLY A N 1
ATOM 1003 C CA . GLY A 1 127 ? 20.534 -4.069 -17.936 1.00 65.94 127 GLY A CA 1
ATOM 1004 C C . GLY A 1 127 ? 20.411 -5.452 -18.593 1.00 65.94 127 GLY A C 1
ATOM 1005 O O . GLY A 1 127 ? 20.344 -5.540 -19.815 1.00 65.94 127 GLY A O 1
ATOM 1006 N N . ASP A 1 128 ? 20.340 -6.529 -17.816 1.00 65.50 128 ASP A N 1
ATOM 1007 C CA . ASP A 1 128 ? 20.437 -7.924 -18.266 1.00 65.50 128 ASP A CA 1
ATOM 1008 C C . ASP A 1 128 ? 19.078 -8.609 -18.507 1.00 65.50 128 ASP A C 1
ATOM 1010 O O . ASP A 1 128 ? 18.997 -9.824 -18.679 1.00 65.50 128 ASP A O 1
ATOM 1014 N N . GLY A 1 129 ? 17.975 -7.853 -18.512 1.00 80.94 129 GLY A N 1
ATOM 1015 C CA . GLY A 1 129 ? 16.614 -8.386 -18.654 1.00 80.94 129 GLY A CA 1
ATOM 1016 C C . GLY A 1 129 ? 16.110 -9.164 -17.429 1.00 80.94 129 GLY A C 1
ATOM 1017 O O . GLY A 1 129 ? 14.895 -9.261 -17.239 1.00 80.94 129 GLY A O 1
ATOM 1018 N N . VAL A 1 130 ? 17.009 -9.628 -16.552 1.00 86.75 130 VAL A N 1
ATOM 1019 C CA . VAL A 1 130 ? 16.692 -10.317 -15.295 1.00 86.75 130 VAL A CA 1
ATOM 1020 C C . VAL A 1 130 ? 15.887 -9.396 -14.390 1.00 86.75 130 VAL A C 1
ATOM 1022 O O . VAL A 1 130 ? 14.823 -9.792 -13.923 1.00 86.75 130 VAL A O 1
ATOM 1025 N N . GLY A 1 131 ? 16.303 -8.135 -14.228 1.00 88.69 131 GLY A N 1
ATOM 1026 C CA . GLY A 1 131 ? 15.551 -7.167 -13.422 1.00 88.69 131 GLY A CA 1
ATOM 1027 C C . GLY A 1 131 ? 14.100 -6.988 -13.885 1.00 88.69 131 GLY A C 1
ATOM 1028 O O . GLY A 1 131 ? 13.176 -6.971 -13.069 1.00 88.69 131 GLY A O 1
ATOM 1029 N N . HIS A 1 132 ? 13.870 -6.935 -15.200 1.00 88.81 132 HIS A N 1
ATOM 1030 C CA . HIS A 1 132 ? 12.516 -6.864 -15.751 1.00 88.81 132 HIS A CA 1
ATOM 1031 C C . HIS A 1 132 ? 11.741 -8.168 -15.555 1.00 88.81 132 HIS A C 1
ATOM 1033 O O . HIS A 1 132 ? 10.566 -8.121 -15.191 1.00 88.81 132 HIS A O 1
ATOM 1039 N N . ALA A 1 133 ? 12.371 -9.326 -15.765 1.00 91.50 133 ALA A N 1
ATOM 1040 C CA . ALA A 1 133 ? 11.739 -10.619 -15.528 1.00 91.50 133 ALA A CA 1
ATOM 1041 C C . ALA A 1 133 ? 11.307 -10.771 -14.060 1.00 91.50 133 ALA A C 1
ATOM 1043 O O . ALA A 1 133 ? 10.165 -11.155 -13.804 1.00 91.50 133 ALA A O 1
ATOM 1044 N N . THR A 1 134 ? 12.168 -10.381 -13.117 1.00 92.94 134 THR A N 1
ATOM 1045 C CA . THR A 1 134 ? 11.893 -10.385 -11.675 1.00 92.94 134 THR A CA 1
ATOM 1046 C C . THR A 1 134 ? 10.764 -9.426 -11.310 1.00 92.94 134 THR A C 1
ATOM 1048 O O . THR A 1 134 ? 9.828 -9.822 -10.619 1.00 92.94 134 THR A O 1
ATOM 1051 N N . MET A 1 135 ? 10.772 -8.199 -11.840 1.00 93.00 135 MET A N 1
ATOM 1052 C CA . MET A 1 135 ? 9.667 -7.251 -11.658 1.00 93.00 135 MET A CA 1
ATOM 1053 C C . MET A 1 135 ? 8.334 -7.822 -12.167 1.00 93.00 135 MET A C 1
ATOM 1055 O O . MET A 1 135 ? 7.308 -7.735 -11.488 1.00 93.00 135 MET A O 1
ATOM 1059 N N . MET A 1 136 ? 8.338 -8.438 -13.353 1.00 93.38 136 MET A N 1
ATOM 1060 C CA . MET A 1 136 ? 7.135 -9.053 -13.912 1.00 93.38 136 MET A CA 1
ATOM 1061 C C . MET A 1 136 ? 6.699 -10.279 -13.106 1.00 93.38 136 MET A C 1
ATOM 1063 O O . MET A 1 136 ? 5.500 -10.486 -12.935 1.00 93.38 136 MET A O 1
ATOM 1067 N N . HIS A 1 137 ? 7.631 -11.084 -12.593 1.00 95.31 137 HIS A N 1
ATOM 1068 C CA . HIS A 1 137 ? 7.318 -12.191 -11.692 1.00 95.31 137 HIS A CA 1
ATOM 1069 C C . HIS A 1 137 ? 6.649 -11.691 -10.409 1.00 95.31 137 HIS A C 1
ATOM 1071 O O . HIS A 1 137 ? 5.527 -12.106 -10.130 1.00 95.31 137 HIS A O 1
ATOM 1077 N N . LEU A 1 138 ? 7.247 -10.718 -9.719 1.00 96.12 138 LEU A N 1
ATOM 1078 C CA . LEU A 1 138 ? 6.661 -10.122 -8.520 1.00 96.12 138 LEU A CA 1
ATOM 1079 C C . LEU A 1 138 ? 5.257 -9.565 -8.777 1.00 96.12 138 LEU A C 1
ATOM 1081 O O . LEU A 1 138 ? 4.347 -9.779 -7.980 1.00 96.12 138 LEU A O 1
ATOM 1085 N N . SER A 1 139 ? 5.044 -8.890 -9.911 1.00 95.12 139 SER A N 1
ATOM 1086 C CA . SER A 1 139 ? 3.712 -8.372 -10.241 1.00 95.12 139 SER A CA 1
ATOM 1087 C C . SER A 1 139 ? 2.648 -9.465 -10.368 1.00 95.12 139 SER A C 1
ATOM 1089 O O . SER A 1 139 ? 1.489 -9.248 -10.010 1.00 95.12 139 SER A O 1
ATOM 1091 N N . ARG A 1 140 ? 3.037 -10.644 -10.872 1.00 96.06 140 ARG A N 1
ATOM 1092 C CA . ARG A 1 140 ? 2.146 -11.801 -10.980 1.00 96.06 140 ARG A CA 1
ATOM 1093 C C . ARG A 1 140 ? 1.857 -12.375 -9.603 1.00 96.06 140 ARG A C 1
ATOM 1095 O O . ARG A 1 140 ? 0.692 -12.630 -9.325 1.00 96.06 140 ARG A O 1
ATOM 1102 N N . GLU A 1 141 ? 2.867 -12.486 -8.742 1.00 97.69 141 GLU A N 1
ATOM 1103 C CA . GLU A 1 141 ? 2.678 -12.943 -7.362 1.00 97.69 141 GLU A CA 1
ATOM 1104 C C . GLU A 1 141 ? 1.721 -12.029 -6.591 1.00 97.69 141 GLU A C 1
ATOM 1106 O O . GLU A 1 141 ? 0.763 -12.516 -5.993 1.00 97.69 141 GLU A O 1
ATOM 1111 N N . LEU A 1 142 ? 1.896 -10.707 -6.686 1.00 97.06 142 LEU A N 1
ATOM 1112 C CA . LEU A 1 142 ? 0.992 -9.728 -6.073 1.00 97.06 142 LEU A CA 1
ATOM 1113 C C . LEU A 1 142 ? -0.444 -9.853 -6.608 1.00 97.06 142 LEU A C 1
ATOM 1115 O O . LEU A 1 142 ? -1.400 -9.879 -5.835 1.00 97.06 142 LEU A O 1
ATOM 1119 N N . ARG A 1 143 ? -0.614 -9.987 -7.930 1.00 96.25 143 ARG A N 1
ATOM 1120 C CA . ARG A 1 143 ? -1.934 -10.200 -8.546 1.00 96.25 143 ARG A CA 1
ATOM 1121 C C . ARG A 1 143 ? -2.576 -11.511 -8.090 1.00 96.25 143 ARG A C 1
ATOM 1123 O O . ARG A 1 143 ? -3.791 -11.563 -7.895 1.00 96.25 143 ARG A O 1
ATOM 1130 N N . GLN A 1 144 ? -1.777 -12.562 -7.938 1.00 96.75 144 GLN A N 1
ATOM 1131 C CA . GLN A 1 144 ? -2.255 -13.853 -7.470 1.00 96.75 144 GLN A CA 1
ATOM 1132 C C . GLN A 1 144 ? -2.680 -13.780 -6.004 1.00 96.75 144 GLN A C 1
ATOM 1134 O O . GLN A 1 144 ? -3.762 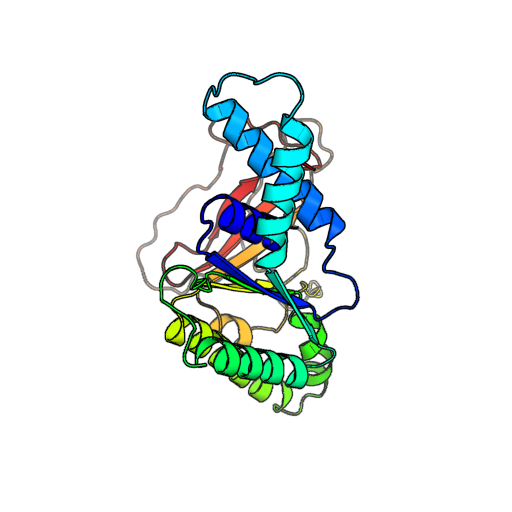-14.246 -5.686 1.00 96.75 144 GLN A O 1
ATOM 1139 N N . VAL A 1 145 ? -1.920 -13.101 -5.137 1.00 96.56 145 VAL A N 1
ATOM 1140 C CA . VAL A 1 145 ? -2.338 -12.836 -3.747 1.00 96.56 145 VAL A CA 1
ATOM 1141 C C . VAL A 1 145 ? -3.663 -12.077 -3.694 1.00 96.56 145 VAL A C 1
ATOM 1143 O O . VAL A 1 145 ? -4.553 -12.470 -2.946 1.00 96.56 145 VAL A O 1
ATOM 1146 N N . ALA A 1 146 ? -3.824 -11.029 -4.506 1.00 96.31 146 ALA A N 1
ATOM 1147 C CA . ALA A 1 146 ? -5.081 -10.284 -4.579 1.00 96.31 146 ALA A CA 1
ATOM 1148 C C . ALA A 1 146 ? -6.272 -11.196 -4.917 1.00 96.31 146 ALA A C 1
ATOM 1150 O O . ALA A 1 146 ? -7.337 -11.083 -4.318 1.00 96.31 146 ALA A O 1
ATOM 1151 N N . SER A 1 147 ? -6.067 -12.120 -5.860 1.00 95.50 147 SER A N 1
ATOM 1152 C CA . SER A 1 147 ? -7.109 -13.025 -6.356 1.00 95.50 147 SER A CA 1
ATOM 1153 C C . SER A 1 147 ? -7.398 -14.177 -5.390 1.00 95.50 147 SER A C 1
ATOM 1155 O O . SER A 1 147 ? -8.558 -14.507 -5.167 1.00 95.50 147 SER A O 1
ATOM 1157 N N . ASP A 1 148 ? -6.359 -14.773 -4.801 1.00 94.75 148 ASP A N 1
ATOM 1158 C CA . ASP A 1 148 ? -6.464 -15.921 -3.895 1.00 94.75 148 ASP A CA 1
ATOM 1159 C C . ASP A 1 148 ? -7.207 -15.567 -2.595 1.00 94.75 148 ASP A C 1
ATOM 1161 O O . ASP A 1 148 ? -7.844 -16.435 -1.998 1.00 94.75 148 ASP A O 1
ATOM 1165 N N . PHE A 1 149 ? -7.121 -14.307 -2.154 1.00 93.50 149 PHE A N 1
ATOM 1166 C CA . PHE A 1 149 ? -7.670 -13.845 -0.873 1.00 93.50 149 PHE A CA 1
ATOM 1167 C C . PHE A 1 149 ? -8.732 -12.745 -0.994 1.00 93.50 149 PHE A C 1
ATOM 1169 O O . PHE A 1 149 ? -9.144 -12.216 0.034 1.00 93.50 149 PHE A O 1
ATOM 1176 N N . ASP A 1 150 ? -9.171 -12.404 -2.211 1.00 94.81 150 ASP A N 1
ATOM 1177 C CA . ASP A 1 150 ? -10.158 -11.342 -2.475 1.00 94.81 150 ASP A CA 1
ATOM 1178 C C . ASP A 1 150 ? -9.814 -10.015 -1.763 1.00 94.81 150 ASP A C 1
ATOM 1180 O O . ASP A 1 150 ? -10.605 -9.438 -1.010 1.00 94.81 150 ASP A O 1
ATOM 1184 N N . LEU A 1 151 ? -8.573 -9.556 -1.968 1.00 95.69 151 LEU A N 1
ATOM 1185 C CA . LEU A 1 151 ? -8.024 -8.351 -1.340 1.00 95.69 151 LEU A CA 1
ATOM 1186 C C . LEU A 1 151 ? -7.506 -7.342 -2.368 1.00 95.69 151 LEU A C 1
ATOM 1188 O O . LEU A 1 151 ? -7.215 -7.672 -3.519 1.00 95.69 151 LEU A O 1
ATOM 1192 N N . VAL A 1 152 ? -7.338 -6.094 -1.930 1.00 96.69 152 VAL A N 1
ATOM 1193 C CA . VAL A 1 152 ? -6.733 -5.029 -2.738 1.00 96.69 152 VAL A CA 1
ATOM 1194 C C . VAL A 1 152 ? -5.228 -4.981 -2.499 1.00 96.69 152 VAL A C 1
ATOM 1196 O O . VAL A 1 152 ? -4.779 -4.935 -1.357 1.00 96.69 152 VAL A O 1
ATOM 1199 N N . VAL A 1 153 ? -4.444 -4.925 -3.578 1.00 97.12 153 VAL A N 1
ATOM 1200 C CA . VAL A 1 153 ? -3.003 -4.646 -3.506 1.00 97.12 153 VAL A CA 1
ATOM 1201 C C . VAL A 1 153 ? -2.743 -3.202 -3.917 1.00 97.12 153 VAL A C 1
ATOM 1203 O O . VAL A 1 153 ? -3.089 -2.797 -5.029 1.00 97.12 153 VAL A O 1
ATOM 1206 N N . LEU A 1 154 ? -2.096 -2.443 -3.036 1.00 96.00 154 LEU A N 1
ATOM 1207 C CA . LEU A 1 154 ? -1.645 -1.081 -3.291 1.00 96.00 154 LEU A CA 1
ATOM 1208 C C . LEU A 1 154 ? -0.120 -1.053 -3.337 1.00 96.00 154 LEU A C 1
ATOM 1210 O O . LEU A 1 154 ? 0.551 -1.477 -2.401 1.00 96.00 154 LEU A O 1
ATOM 1214 N N . VAL A 1 155 ? 0.426 -0.534 -4.431 1.00 94.44 155 VAL A N 1
ATOM 1215 C CA . VAL A 1 155 ? 1.871 -0.409 -4.625 1.00 94.44 155 VAL A CA 1
ATOM 1216 C C . VAL A 1 155 ? 2.204 1.055 -4.836 1.00 94.44 155 VAL A C 1
ATOM 1218 O O . VAL A 1 155 ? 1.621 1.692 -5.717 1.00 94.44 155 VAL A O 1
ATOM 1221 N N . THR A 1 156 ? 3.160 1.575 -4.075 1.00 92.75 156 THR A N 1
ATOM 1222 C CA . THR A 1 156 ? 3.730 2.898 -4.333 1.00 92.75 156 THR A CA 1
ATOM 1223 C C . THR A 1 156 ? 5.045 2.763 -5.091 1.00 92.75 156 THR A C 1
ATOM 1225 O O . THR A 1 156 ? 5.791 1.786 -4.971 1.00 92.75 156 THR A O 1
ATOM 1228 N N . THR A 1 157 ? 5.326 3.762 -5.915 1.00 90.25 157 THR A N 1
ATOM 1229 C CA . THR A 1 157 ? 6.575 3.862 -6.666 1.00 90.25 157 THR A CA 1
ATOM 1230 C C . THR A 1 157 ? 7.031 5.305 -6.654 1.00 90.25 157 THR A C 1
ATOM 1232 O O . THR A 1 157 ? 6.214 6.206 -6.850 1.00 90.25 157 THR A O 1
ATOM 1235 N N . LEU A 1 158 ? 8.332 5.523 -6.502 1.00 86.62 158 LEU A N 1
ATOM 1236 C CA . LEU A 1 158 ? 8.920 6.849 -6.647 1.00 86.62 158 LEU A CA 1
ATOM 1237 C C . LEU A 1 158 ? 8.973 7.256 -8.134 1.00 86.62 158 LEU A C 1
ATOM 1239 O O . LEU A 1 158 ? 9.303 6.411 -8.976 1.00 86.62 158 LEU A O 1
ATOM 1243 N N . PRO A 1 159 ? 8.645 8.518 -8.473 1.00 82.31 159 PRO A N 1
ATOM 1244 C CA . PRO A 1 159 ? 8.751 9.026 -9.838 1.00 82.31 159 PRO A CA 1
ATOM 1245 C C . PRO A 1 159 ? 10.217 9.176 -10.270 1.00 82.31 159 PRO A C 1
ATOM 1247 O O . PRO A 1 159 ? 11.114 9.322 -9.440 1.00 82.31 159 PRO A O 1
ATOM 1250 N N . VAL A 1 160 ? 10.458 9.174 -11.583 1.00 80.25 160 VAL A N 1
ATOM 1251 C CA . VAL A 1 160 ? 11.791 9.353 -12.182 1.00 80.25 160 VAL A CA 1
ATOM 1252 C C . VAL A 1 160 ? 11.798 10.614 -13.042 1.00 80.25 160 VAL A C 1
ATOM 1254 O O . VAL A 1 160 ? 10.865 10.837 -13.813 1.00 80.25 160 VAL A O 1
ATOM 1257 N N . GLN A 1 161 ? 12.849 11.430 -12.922 1.00 76.50 161 GLN A N 1
ATOM 1258 C CA . GLN A 1 161 ? 13.031 12.615 -13.760 1.00 76.50 161 GLN A CA 1
ATOM 1259 C C . GLN A 1 161 ? 13.370 12.225 -15.204 1.00 76.50 161 GLN A C 1
ATOM 1261 O O . GLN A 1 161 ? 14.183 11.331 -15.438 1.00 76.50 161 GLN A O 1
ATOM 1266 N N . ILE A 1 162 ? 12.764 12.916 -16.167 1.00 70.44 162 ILE A N 1
ATOM 1267 C CA . ILE A 1 162 ? 13.093 12.813 -17.592 1.00 70.44 162 ILE A CA 1
ATOM 1268 C C . ILE A 1 162 ? 13.872 14.051 -18.041 1.00 70.44 162 ILE A C 1
ATOM 1270 O O . ILE A 1 162 ? 13.645 15.168 -17.580 1.00 70.44 162 ILE A O 1
ATOM 1274 N N . SER A 1 163 ? 14.829 13.866 -18.942 1.00 60.72 163 SER A N 1
ATOM 1275 C CA . SER A 1 163 ? 15.473 14.989 -19.621 1.00 60.72 163 SER A CA 1
ATOM 1276 C C . SER A 1 163 ? 14.528 15.521 -20.702 1.00 60.72 163 SER A C 1
ATOM 1278 O O . SER A 1 163 ? 13.873 14.735 -21.383 1.00 60.72 163 SER A O 1
ATOM 1280 N N . PHE A 1 164 ? 14.471 16.848 -20.877 1.00 54.81 164 PHE A N 1
ATOM 1281 C CA . PHE A 1 164 ? 13.568 17.562 -21.803 1.00 54.81 164 PHE A CA 1
ATOM 1282 C C . PHE A 1 164 ? 13.614 17.085 -23.274 1.00 54.81 164 PHE A C 1
ATOM 1284 O O . PHE A 1 164 ? 12.797 17.530 -24.075 1.00 54.81 164 PHE A O 1
ATOM 1291 N N . SER A 1 165 ? 14.566 16.229 -23.658 1.00 52.59 165 SER A N 1
ATOM 1292 C CA . SER A 1 165 ? 14.838 15.865 -25.049 1.00 52.59 165 SER A CA 1
ATOM 1293 C C . SER A 1 165 ? 14.241 14.540 -25.530 1.00 52.59 165 SER A C 1
ATOM 1295 O O . SER A 1 165 ? 14.317 14.301 -26.731 1.00 52.59 165 SER A O 1
ATOM 1297 N N . GLU A 1 166 ? 13.680 13.673 -24.674 1.00 51.62 166 GLU A N 1
ATOM 1298 C CA . GLU A 1 166 ? 13.402 12.285 -25.109 1.00 51.62 166 GLU A CA 1
ATOM 1299 C C . GLU A 1 166 ? 11.969 11.764 -24.928 1.00 51.62 166 GLU A C 1
ATOM 1301 O O . GLU A 1 166 ? 11.551 10.928 -25.724 1.00 51.62 166 GLU A O 1
ATOM 1306 N N . GLU A 1 167 ? 11.156 12.261 -23.993 1.00 53.28 167 GLU A N 1
ATOM 1307 C CA . GLU A 1 167 ? 9.772 11.780 -23.832 1.00 53.28 167 GLU A CA 1
ATOM 1308 C C . GLU A 1 167 ? 8.847 12.913 -23.357 1.00 53.28 167 GLU A C 1
ATOM 1310 O O . GLU A 1 167 ? 9.234 13.734 -22.529 1.00 53.28 167 GLU A O 1
ATOM 1315 N N . LYS A 1 168 ? 7.612 12.981 -23.876 1.00 55.03 168 LYS A N 1
ATOM 1316 C CA . LYS A 1 168 ? 6.592 13.911 -23.359 1.00 55.03 168 LYS A CA 1
ATOM 1317 C C . LYS A 1 168 ? 6.157 13.467 -21.959 1.00 55.03 168 LYS A C 1
ATOM 1319 O O . LYS A 1 168 ? 5.984 12.269 -21.723 1.00 55.03 168 LYS A O 1
ATOM 1324 N N . ALA A 1 169 ? 5.953 14.422 -21.050 1.00 57.19 169 ALA A N 1
ATOM 1325 C CA . ALA A 1 169 ? 5.436 14.133 -19.716 1.00 57.19 169 ALA A CA 1
ATOM 1326 C C . ALA A 1 169 ? 4.080 13.395 -19.820 1.00 57.19 169 ALA A C 1
ATOM 1328 O O . ALA A 1 169 ? 3.225 13.801 -20.608 1.00 57.19 169 ALA A O 1
ATOM 1329 N N . PRO A 1 170 ? 3.867 12.311 -19.052 1.00 56.47 170 PRO A N 1
ATOM 1330 C CA . PRO A 1 170 ? 2.649 11.502 -19.117 1.00 56.47 170 PRO A CA 1
ATOM 1331 C C . PRO A 1 170 ? 1.427 12.172 -18.474 1.00 56.47 170 PRO A C 1
ATOM 1333 O O . PRO A 1 170 ? 0.337 11.617 -18.558 1.00 56.47 170 PRO A O 1
ATOM 1336 N N . SER A 1 171 ? 1.611 13.323 -17.822 1.00 61.16 171 SER A N 1
ATOM 1337 C CA . SER A 1 171 ? 0.551 14.098 -17.186 1.00 61.16 171 SER A CA 1
ATOM 1338 C C . SER A 1 171 ? 0.271 15.364 -17.989 1.00 61.16 171 SER A C 1
ATOM 1340 O O . SER A 1 171 ? 1.187 16.124 -18.308 1.00 61.16 171 SER A O 1
ATOM 1342 N N . ILE A 1 172 ? -1.007 15.617 -18.275 1.00 57.50 172 ILE A N 1
ATOM 1343 C CA . ILE A 1 172 ? -1.454 16.888 -18.869 1.00 57.50 172 ILE A CA 1
ATOM 1344 C C . ILE A 1 172 ? -1.464 18.026 -17.842 1.00 57.50 172 ILE A C 1
ATOM 1346 O O . ILE A 1 172 ? -1.561 19.186 -18.221 1.00 57.50 172 ILE A O 1
ATOM 1350 N N . LEU A 1 173 ? -1.375 17.716 -16.549 1.00 56.12 173 LEU A N 1
ATOM 1351 C CA . LEU A 1 173 ? -1.475 18.690 -15.461 1.00 56.12 173 LEU A CA 1
ATOM 1352 C C . LEU A 1 173 ? -0.114 19.103 -14.902 1.00 56.12 173 LEU A C 1
ATOM 1354 O O . LEU A 1 173 ? -0.055 19.944 -14.009 1.00 56.12 173 LEU A O 1
ATOM 1358 N N . MET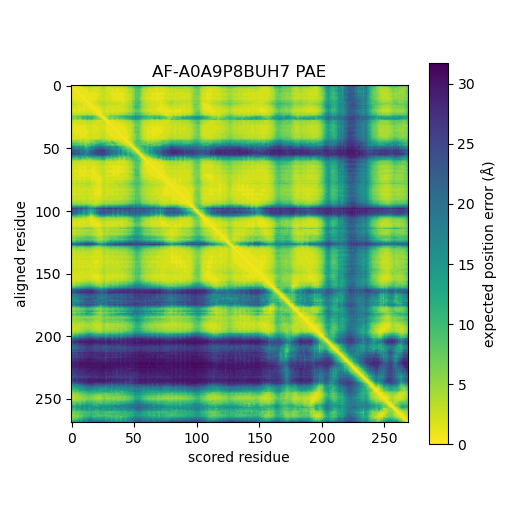 A 1 174 ? 0.977 18.512 -15.396 1.00 57.84 174 MET A N 1
ATOM 1359 C CA . MET A 1 174 ? 2.309 18.739 -14.846 1.00 57.84 174 MET A CA 1
ATOM 1360 C C . MET A 1 174 ? 3.202 19.500 -15.808 1.00 57.84 174 MET A C 1
ATOM 1362 O O . MET A 1 174 ? 3.402 19.128 -16.961 1.00 57.84 174 MET A O 1
ATOM 1366 N N . THR A 1 175 ? 3.796 20.555 -15.265 1.00 52.69 175 THR A N 1
ATOM 1367 C CA . THR A 1 175 ? 4.937 21.289 -15.820 1.00 52.69 175 THR A CA 1
ATOM 1368 C C . THR A 1 175 ? 6.261 20.565 -15.563 1.00 52.69 175 THR A C 1
ATOM 1370 O O . THR A 1 175 ? 7.284 20.926 -16.143 1.00 52.69 175 THR A O 1
ATOM 1373 N N . SER A 1 176 ? 6.262 19.554 -14.685 1.00 58.00 176 SER A N 1
ATOM 1374 C CA . SER A 1 176 ? 7.461 18.843 -14.262 1.00 58.00 176 SER A CA 1
ATOM 1375 C C . SER A 1 176 ? 7.779 17.653 -15.167 1.00 58.00 176 SER A C 1
ATOM 1377 O O . SER A 1 176 ? 6.933 16.834 -15.527 1.00 58.00 176 SER A O 1
ATOM 1379 N N . ASN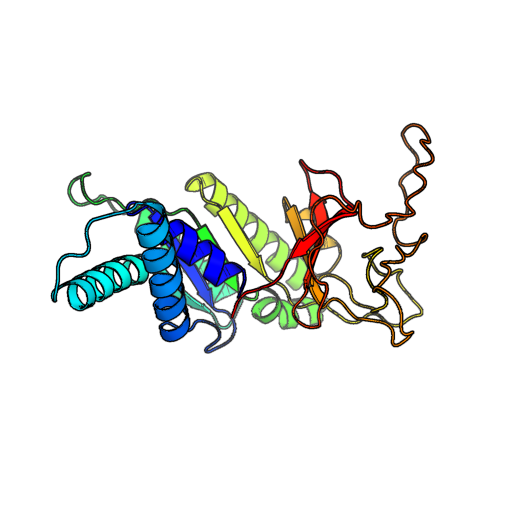 A 1 177 ? 9.057 17.545 -15.514 1.00 70.25 177 ASN A N 1
ATOM 1380 C CA . ASN A 1 177 ? 9.632 16.453 -16.283 1.00 70.25 177 ASN A CA 1
ATOM 1381 C C . ASN A 1 177 ? 9.770 15.184 -15.435 1.00 70.25 177 ASN A C 1
ATOM 1383 O O . ASN A 1 177 ? 10.879 14.756 -15.104 1.00 70.25 177 ASN A O 1
ATOM 1387 N N . VAL A 1 178 ? 8.655 14.573 -15.056 1.00 72.81 178 VAL A N 1
ATOM 1388 C CA . VAL A 1 178 ? 8.648 13.328 -14.286 1.00 72.81 178 VAL A CA 1
ATOM 1389 C C . VAL A 1 178 ? 7.774 12.283 -14.959 1.00 72.81 178 VAL A C 1
ATOM 1391 O O . VAL A 1 178 ? 6.742 12.593 -15.547 1.00 72.81 178 VAL A O 1
ATOM 1394 N N . LYS A 1 179 ? 8.182 11.019 -14.857 1.00 74.38 179 LYS A N 1
ATOM 1395 C CA . LYS A 1 179 ? 7.380 9.869 -15.279 1.00 74.38 179 LYS A CA 1
ATOM 1396 C C . LYS A 1 179 ? 7.211 8.867 -14.136 1.00 74.38 179 LYS A C 1
ATOM 1398 O O . LYS A 1 179 ? 8.035 8.856 -13.215 1.00 74.38 179 LYS A O 1
ATOM 1403 N N . PRO A 1 180 ? 6.169 8.014 -14.180 1.00 76.38 180 PRO A N 1
ATOM 1404 C CA . PRO A 1 180 ? 6.046 6.894 -13.259 1.00 76.38 180 PRO A CA 1
ATOM 1405 C C . PRO A 1 180 ? 7.333 6.061 -13.208 1.00 76.38 180 PRO A C 1
ATOM 1407 O O . PRO A 1 180 ? 7.969 5.815 -14.239 1.00 76.38 180 PRO A O 1
ATOM 1410 N N . GLY A 1 181 ? 7.704 5.621 -12.006 1.00 73.88 181 GLY A N 1
ATOM 1411 C CA . GLY A 1 181 ? 8.828 4.710 -11.809 1.00 73.88 181 GLY A CA 1
ATOM 1412 C C . GLY A 1 181 ? 8.615 3.351 -12.485 1.00 73.88 181 GLY A C 1
ATOM 1413 O O . GLY A 1 181 ? 7.515 3.017 -12.922 1.00 73.88 181 GLY A O 1
ATOM 1414 N N . LEU A 1 182 ? 9.689 2.555 -12.559 1.00 81.75 182 LEU A N 1
ATOM 1415 C CA . LEU A 1 182 ? 9.703 1.168 -13.065 1.00 81.75 182 LEU A CA 1
ATOM 1416 C C . LEU A 1 182 ? 9.450 0.981 -14.579 1.00 81.75 182 LEU A C 1
ATOM 1418 O O . LEU A 1 182 ? 9.480 -0.142 -15.084 1.00 81.75 182 LEU A O 1
ATOM 1422 N N . GLY A 1 183 ? 9.286 2.073 -15.328 1.00 75.50 183 GLY A N 1
ATOM 1423 C CA . GLY A 1 183 ? 9.279 2.067 -16.791 1.00 75.50 183 GLY A CA 1
ATOM 1424 C C . GLY A 1 183 ? 7.991 1.539 -17.435 1.00 75.50 183 GLY A C 1
ATOM 1425 O O . GLY A 1 183 ? 6.992 1.234 -16.783 1.00 75.50 183 GLY A O 1
ATOM 1426 N N . SER A 1 184 ? 8.001 1.453 -18.768 1.00 73.38 184 SER A N 1
ATOM 1427 C CA . SER A 1 184 ? 6.810 1.155 -19.577 1.00 73.38 184 SER A CA 1
ATOM 1428 C C . SER A 1 184 ? 6.265 -0.264 -19.385 1.00 73.38 184 SER A C 1
ATOM 1430 O O . SER A 1 184 ? 5.063 -0.478 -19.532 1.00 73.38 184 SER A O 1
ATOM 1432 N N . SER A 1 185 ? 7.103 -1.233 -19.013 1.00 80.06 185 SER A N 1
ATOM 1433 C CA . SER A 1 185 ? 6.673 -2.612 -18.756 1.00 80.06 185 SER A CA 1
ATOM 1434 C C . SER A 1 185 ? 5.812 -2.725 -17.494 1.00 80.06 185 SER A C 1
ATOM 1436 O O . SER A 1 185 ? 4.804 -3.436 -17.511 1.00 80.06 185 SER A O 1
ATOM 1438 N N . TRP A 1 186 ? 6.107 -1.945 -16.446 1.00 85.88 186 TRP A N 1
ATOM 1439 C CA . TRP A 1 186 ? 5.288 -1.893 -15.228 1.00 85.88 186 TRP A CA 1
ATOM 1440 C C . TRP A 1 186 ? 3.866 -1.390 -15.490 1.00 85.88 186 TRP A C 1
ATOM 1442 O O . TRP A 1 186 ? 2.911 -1.825 -14.841 1.00 85.88 186 TRP A O 1
ATOM 1452 N N . LYS A 1 187 ? 3.686 -0.538 -16.509 1.00 80.12 187 LYS A N 1
ATOM 1453 C CA . LYS A 1 187 ? 2.353 -0.114 -16.946 1.00 80.12 187 LYS A CA 1
ATOM 1454 C C . LYS A 1 187 ? 1.456 -1.313 -17.213 1.00 80.12 187 LYS A C 1
ATOM 1456 O O . LYS A 1 187 ? 0.285 -1.238 -16.887 1.00 80.12 187 LYS A O 1
ATOM 1461 N N . TYR A 1 188 ? 1.950 -2.425 -17.752 1.00 81.62 188 TYR A N 1
ATOM 1462 C CA . TYR A 1 188 ? 1.117 -3.594 -18.065 1.00 81.62 188 TYR A CA 1
ATOM 1463 C C . TYR A 1 188 ? 0.831 -4.500 -16.859 1.00 81.62 188 TYR A C 1
ATOM 1465 O O . TYR A 1 188 ? -0.130 -5.267 -16.897 1.00 81.62 188 TYR A O 1
ATOM 1473 N N . ALA A 1 189 ? 1.606 -4.371 -15.782 1.00 86.44 189 ALA A N 1
ATOM 1474 C CA . ALA A 1 189 ? 1.452 -5.150 -14.558 1.00 86.44 189 ALA A CA 1
ATOM 1475 C C . ALA A 1 189 ? 0.250 -4.709 -13.698 1.00 86.44 189 ALA A C 1
ATOM 1477 O O . ALA A 1 189 ? -0.362 -5.524 -13.004 1.00 86.44 189 ALA A O 1
ATOM 1478 N N . THR A 1 190 ? -0.130 -3.434 -13.779 1.00 89.12 190 THR A N 1
ATOM 1479 C CA . THR A 1 190 ? -1.135 -2.792 -12.916 1.00 89.12 190 THR A CA 1
ATOM 1480 C C . THR A 1 190 ? -2.541 -2.775 -13.528 1.00 89.12 190 THR A C 1
ATOM 1482 O O . THR A 1 190 ? -2.716 -2.751 -14.753 1.00 89.12 190 THR A O 1
ATOM 1485 N N . ASP A 1 191 ? -3.575 -2.771 -12.684 1.00 90.25 191 ASP A N 1
ATOM 1486 C CA . ASP A 1 191 ? -4.973 -2.598 -13.121 1.00 90.25 191 ASP A CA 1
ATOM 1487 C C . ASP A 1 191 ? -5.404 -1.124 -13.158 1.00 90.25 191 ASP A C 1
ATOM 1489 O O . ASP A 1 191 ? -6.133 -0.719 -14.067 1.00 90.25 191 ASP A O 1
ATOM 1493 N N . LEU A 1 192 ? -4.885 -0.334 -12.216 1.00 89.56 192 LEU A N 1
ATOM 1494 C CA . LEU A 1 192 ? -5.070 1.105 -12.067 1.00 89.56 192 LEU A CA 1
ATOM 1495 C C . LEU A 1 192 ? -3.710 1.733 -11.732 1.00 89.56 192 LEU A C 1
ATOM 1497 O O . LEU A 1 192 ? -2.954 1.179 -10.934 1.00 89.56 192 LEU A O 1
ATOM 1501 N N . GLN A 1 193 ? -3.399 2.871 -12.344 1.00 88.25 193 GLN A N 1
ATOM 1502 C CA . GLN A 1 193 ? -2.270 3.718 -11.976 1.00 88.25 193 GLN A CA 1
ATOM 1503 C C . GLN A 1 193 ? -2.775 5.129 -11.761 1.00 88.25 193 GLN A C 1
ATOM 1505 O O . GLN A 1 193 ? -3.374 5.729 -12.657 1.00 88.25 193 GLN A O 1
ATOM 1510 N N . VAL A 1 194 ? -2.487 5.632 -10.571 1.00 87.38 194 VAL A N 1
ATOM 1511 C CA . VAL A 1 194 ? -2.715 7.017 -10.197 1.00 87.38 194 VAL A CA 1
ATOM 1512 C C . VAL A 1 194 ? -1.376 7.692 -9.971 1.00 87.38 194 VAL A C 1
ATOM 1514 O O . VAL A 1 194 ? -0.421 7.061 -9.514 1.00 87.38 194 VAL A O 1
ATOM 1517 N N . PHE A 1 195 ? -1.308 8.970 -10.302 1.00 85.12 195 PHE A N 1
ATOM 1518 C CA . PHE A 1 195 ? -0.137 9.790 -10.072 1.00 85.12 195 PHE A CA 1
ATOM 1519 C C . PHE A 1 195 ? -0.510 10.937 -9.152 1.00 85.12 195 PHE A C 1
ATOM 1521 O O . PHE A 1 195 ? -1.530 11.595 -9.347 1.00 85.12 195 PHE A O 1
ATOM 1528 N N . LEU A 1 196 ? 0.316 11.132 -8.129 1.00 83.75 196 LEU A N 1
ATOM 1529 C CA . LEU A 1 196 ? 0.113 12.137 -7.100 1.00 83.75 196 LEU A CA 1
ATOM 1530 C C . LEU A 1 196 ? 1.118 13.265 -7.315 1.00 83.75 196 LEU A C 1
ATOM 1532 O O . LEU A 1 196 ? 2.324 13.016 -7.324 1.00 83.75 196 LEU A O 1
ATOM 1536 N N . SER A 1 197 ? 0.637 14.498 -7.440 1.00 78.25 197 SER A N 1
ATOM 1537 C CA . SER A 1 197 ? 1.491 15.689 -7.452 1.00 78.25 197 SER A CA 1
ATOM 1538 C C . SER A 1 197 ? 1.029 16.736 -6.455 1.00 78.25 197 SER A C 1
ATOM 1540 O O . SER A 1 197 ? -0.113 16.755 -5.985 1.00 78.25 197 SER A O 1
ATOM 1542 N N . ARG A 1 198 ? 1.961 17.627 -6.113 1.00 75.56 198 ARG A N 1
ATOM 1543 C CA . ARG A 1 198 ? 1.617 18.888 -5.467 1.00 75.56 198 ARG A CA 1
ATOM 1544 C C . ARG A 1 198 ? 1.049 19.832 -6.511 1.00 75.56 198 ARG A C 1
ATOM 1546 O O . ARG A 1 198 ? 1.539 19.875 -7.636 1.00 75.56 198 ARG A O 1
ATOM 1553 N N . PHE A 1 199 ? 0.027 20.572 -6.110 1.00 70.62 199 PHE A N 1
ATOM 1554 C CA . PHE A 1 199 ? -0.437 21.697 -6.892 1.00 70.62 199 PHE A CA 1
ATOM 1555 C C . PHE A 1 199 ? 0.608 22.818 -6.810 1.00 70.62 199 PHE A C 1
ATOM 1557 O O . PHE A 1 199 ? 0.966 23.241 -5.710 1.00 70.62 199 PHE A O 1
ATOM 1564 N N . GLU A 1 200 ? 1.114 23.278 -7.952 1.00 64.38 200 GLU A N 1
ATOM 1565 C CA . GLU A 1 200 ? 1.997 24.445 -8.024 1.00 64.38 200 GLU A CA 1
ATOM 1566 C C . GLU A 1 200 ? 1.177 25.662 -8.459 1.00 64.38 200 GLU A C 1
ATOM 1568 O O . GLU A 1 200 ? 0.618 25.689 -9.556 1.00 64.38 200 GLU A O 1
ATOM 1573 N N . MET A 1 201 ? 1.098 26.681 -7.598 1.00 57.28 201 MET A N 1
ATOM 1574 C CA . MET A 1 201 ? 0.590 27.989 -8.006 1.00 57.28 201 MET A CA 1
ATOM 1575 C C . MET A 1 201 ? 1.674 28.704 -8.806 1.00 57.28 201 MET A C 1
ATOM 1577 O O . MET A 1 201 ? 2.771 28.933 -8.306 1.00 57.28 201 MET A O 1
ATOM 1581 N N . THR A 1 202 ? 1.376 29.082 -10.043 1.00 54.75 202 THR A N 1
ATOM 1582 C CA . THR A 1 202 ? 2.210 30.046 -10.767 1.00 54.75 202 THR A CA 1
ATOM 1583 C C . THR A 1 202 ? 1.953 31.446 -10.206 1.00 54.75 202 THR A C 1
ATOM 1585 O O . THR A 1 202 ? 0.795 31.857 -10.166 1.00 54.75 202 THR A O 1
ATOM 1588 N N . ASP A 1 203 ? 3.012 32.168 -9.816 1.00 44.44 203 ASP A N 1
ATOM 1589 C CA . ASP A 1 203 ? 3.032 33.499 -9.162 1.00 44.44 203 ASP A CA 1
ATOM 1590 C C . ASP A 1 203 ? 2.469 34.677 -10.007 1.00 44.44 203 ASP A C 1
ATOM 1592 O O . ASP A 1 203 ? 3.040 35.765 -10.084 1.00 44.44 203 ASP A O 1
ATOM 1596 N N . GLY A 1 204 ? 1.321 34.502 -10.657 1.00 45.09 204 GLY A N 1
ATOM 1597 C CA . GLY A 1 204 ? 0.559 35.578 -11.287 1.00 45.09 204 GLY A CA 1
ATOM 1598 C C . GLY A 1 204 ? -0.712 35.831 -10.492 1.00 45.09 204 GLY A C 1
ATOM 1599 O O . GLY A 1 204 ? -1.669 35.086 -10.653 1.00 45.09 204 GLY A O 1
ATOM 1600 N N . GLY A 1 205 ? -0.714 36.854 -9.631 1.00 37.94 205 GLY A N 1
ATOM 1601 C CA . GLY A 1 205 ? -1.830 37.196 -8.742 1.00 37.94 205 GLY A CA 1
ATOM 1602 C C . GLY A 1 205 ? -3.202 37.168 -9.430 1.00 37.94 205 GLY A C 1
ATOM 1603 O O . GLY A 1 205 ? -3.536 38.053 -10.213 1.00 37.94 205 GLY A O 1
ATOM 1604 N N . GLY A 1 206 ? -3.984 36.139 -9.114 1.00 40.00 206 GLY A N 1
ATOM 1605 C CA . GLY A 1 206 ? -5.320 35.873 -9.641 1.00 40.00 206 GLY A CA 1
ATOM 1606 C C . GLY A 1 206 ? -5.589 34.370 -9.586 1.00 40.00 206 GLY A C 1
ATOM 1607 O O . GLY A 1 206 ? -4.699 33.597 -9.922 1.00 40.00 206 GLY A O 1
ATOM 1608 N N . ASN A 1 207 ? -6.772 33.970 -9.100 1.00 45.00 207 ASN A N 1
ATOM 1609 C CA . ASN A 1 207 ? -7.237 32.586 -8.907 1.00 45.00 207 ASN A CA 1
ATOM 1610 C C . ASN A 1 207 ? -6.472 31.539 -9.737 1.00 45.00 207 ASN A C 1
ATOM 1612 O O . ASN A 1 207 ? -6.517 31.560 -10.971 1.00 45.00 207 ASN A O 1
ATOM 1616 N N . GLY A 1 208 ? -5.779 30.625 -9.045 1.00 46.00 208 GLY A N 1
ATOM 1617 C CA . GLY A 1 208 ? -4.940 29.596 -9.656 1.00 46.00 208 GLY A CA 1
ATOM 1618 C C . GLY A 1 208 ? -5.685 28.860 -10.767 1.00 46.00 208 GLY A C 1
ATOM 1619 O O . GLY A 1 208 ? -6.619 28.108 -10.512 1.00 46.00 208 GLY A O 1
ATOM 1620 N N . THR A 1 209 ? -5.291 29.107 -12.014 1.00 43.06 209 THR A N 1
ATOM 1621 C CA . THR A 1 209 ? -5.922 28.498 -13.186 1.00 43.06 209 THR A CA 1
ATOM 1622 C C . THR A 1 209 ? -5.124 27.262 -13.585 1.00 43.06 209 THR A C 1
ATOM 1624 O O . THR A 1 209 ? -3.951 27.373 -13.943 1.00 43.06 209 THR A O 1
ATOM 1627 N N . ILE A 1 210 ? -5.753 26.084 -13.560 1.00 49.28 210 ILE A N 1
ATOM 1628 C CA . ILE A 1 210 ? -5.177 24.865 -14.141 1.00 49.28 210 ILE A CA 1
ATOM 1629 C C . ILE A 1 210 ? -5.216 25.018 -15.661 1.00 49.28 210 ILE A C 1
ATOM 1631 O O . ILE A 1 210 ? -6.289 25.041 -16.257 1.00 49.28 210 ILE A O 1
ATOM 1635 N N . LYS A 1 211 ? -4.052 25.115 -16.307 1.00 47.22 211 LYS A N 1
ATOM 1636 C CA . LYS A 1 211 ? -3.960 25.015 -17.768 1.00 47.22 211 LYS A CA 1
ATOM 1637 C C . LYS A 1 211 ? -3.530 23.595 -18.130 1.00 47.22 211 LYS A C 1
ATOM 1639 O O . LYS A 1 211 ? -2.347 23.293 -17.972 1.00 47.22 211 LYS A O 1
ATOM 1644 N N . PRO A 1 212 ? -4.438 22.720 -18.600 1.00 41.97 212 PRO A N 1
ATOM 1645 C CA . PRO A 1 212 ? -4.028 21.419 -19.102 1.00 41.97 212 PRO A CA 1
ATOM 1646 C C . PRO A 1 212 ? -3.085 21.617 -20.296 1.00 41.97 212 PRO A C 1
ATOM 1648 O O . PRO A 1 212 ? -3.397 22.323 -21.258 1.00 41.97 212 PRO A O 1
ATOM 1651 N N . SER A 1 213 ? -1.907 21.005 -20.231 1.00 41.41 213 SER A N 1
ATOM 1652 C CA . SER A 1 213 ? -0.981 20.908 -21.348 1.00 41.41 213 SER A CA 1
ATOM 1653 C C . SER A 1 213 ? -1.644 20.089 -22.453 1.00 41.41 213 SER A C 1
ATOM 1655 O O . SER A 1 213 ? -1.886 18.888 -22.318 1.00 41.41 213 SER A O 1
ATOM 1657 N N . ARG A 1 214 ? -1.956 20.767 -23.562 1.00 39.47 214 ARG A N 1
ATOM 1658 C CA . ARG A 1 214 ? -2.725 20.254 -24.709 1.00 39.47 214 ARG A CA 1
ATOM 1659 C C . ARG A 1 214 ? -2.045 19.074 -25.430 1.00 39.47 214 ARG A C 1
ATOM 1661 O O . ARG A 1 214 ? -2.660 18.441 -26.281 1.00 39.47 214 ARG A O 1
ATOM 1668 N N . ASP A 1 215 ? -0.801 18.760 -25.068 1.00 41.78 215 ASP A N 1
ATOM 1669 C CA . ASP A 1 215 ? 0.109 17.888 -25.812 1.00 41.78 215 ASP A CA 1
ATOM 1670 C C . ASP A 1 215 ? 0.420 16.525 -25.159 1.00 41.78 215 ASP A C 1
ATOM 1672 O O . ASP A 1 215 ? 1.171 15.745 -25.755 1.00 41.78 215 ASP A O 1
ATOM 1676 N N . GLY A 1 216 ? -0.119 16.228 -23.967 1.00 39.97 216 GLY A N 1
ATOM 1677 C CA . GLY A 1 216 ? 0.319 15.109 -23.107 1.00 39.97 216 GLY A CA 1
ATOM 1678 C C . GLY A 1 216 ? -0.149 13.693 -23.486 1.00 39.97 216 GLY A C 1
ATOM 1679 O O . GLY A 1 216 ? 0.376 12.720 -22.952 1.00 39.97 216 GLY A O 1
ATOM 1680 N N . TYR A 1 217 ? -1.077 13.535 -24.438 1.00 41.97 217 TYR A N 1
ATOM 1681 C CA . TYR A 1 217 ? -1.517 12.212 -24.905 1.00 41.97 217 TYR A CA 1
ATOM 1682 C C . TYR A 1 217 ? -1.247 12.021 -26.397 1.00 41.97 217 TYR A C 1
ATOM 1684 O O . TYR A 1 217 ? -1.872 12.661 -27.241 1.00 41.97 217 TYR A O 1
ATOM 1692 N N . SER A 1 218 ? -0.388 11.055 -26.741 1.00 36.72 218 SER A N 1
ATOM 1693 C CA . SER A 1 218 ? -0.408 10.465 -28.082 1.00 36.72 218 SER A CA 1
ATOM 1694 C C . SER A 1 218 ? -1.666 9.595 -28.184 1.00 36.72 218 SER A C 1
ATOM 1696 O O . SER A 1 218 ? -1.696 8.456 -27.712 1.00 36.72 218 SER A O 1
ATOM 1698 N N . ARG A 1 219 ? -2.756 10.180 -28.697 1.00 39.28 219 ARG A N 1
ATOM 1699 C CA . ARG A 1 219 ? -4.025 9.482 -28.947 1.00 39.28 219 ARG A CA 1
ATOM 1700 C C . ARG A 1 219 ? -3.784 8.391 -29.997 1.00 39.28 219 ARG A C 1
ATOM 1702 O O . ARG A 1 219 ? -3.361 8.685 -31.109 1.00 39.28 219 ARG A O 1
ATOM 1709 N N . HIS A 1 220 ? -4.070 7.133 -29.663 1.00 29.62 220 HIS A N 1
ATOM 1710 C CA . HIS A 1 220 ? -4.138 6.067 -30.666 1.00 29.62 220 HIS A CA 1
ATOM 1711 C C . HIS A 1 220 ? -5.350 6.336 -31.587 1.00 29.62 220 HIS A C 1
ATOM 1713 O O . HIS A 1 220 ? -6.436 6.622 -31.070 1.00 29.62 220 HIS A O 1
ATOM 1719 N N . PRO A 1 221 ? -5.217 6.262 -32.924 1.00 29.42 221 PRO A N 1
ATOM 1720 C CA . PRO A 1 221 ? -6.242 6.733 -33.849 1.00 29.42 221 PRO A CA 1
ATOM 1721 C C . PRO A 1 221 ? -7.298 5.650 -34.082 1.00 29.42 221 PRO A C 1
ATOM 1723 O O . PRO A 1 221 ? -7.269 4.959 -35.094 1.00 29.42 221 PRO A O 1
ATOM 1726 N N . SER A 1 222 ? -8.232 5.454 -33.151 1.00 32.59 222 SER A N 1
ATOM 1727 C CA . SER A 1 222 ? -9.456 4.705 -33.465 1.00 32.59 222 SER A CA 1
ATOM 1728 C C . SER A 1 222 ? -10.579 4.949 -32.453 1.00 32.59 222 SER A C 1
ATOM 1730 O O . SER A 1 222 ? -10.816 4.118 -31.577 1.00 32.59 222 SER A O 1
ATOM 1732 N N . ARG A 1 223 ? -11.278 6.080 -32.583 1.00 29.73 223 ARG A N 1
ATOM 1733 C CA . ARG A 1 223 ? -12.744 6.221 -32.441 1.00 29.73 223 ARG A CA 1
ATOM 1734 C C . ARG A 1 223 ? -13.098 7.698 -32.294 1.00 29.73 223 ARG A C 1
ATOM 1736 O O . ARG A 1 223 ? -12.691 8.317 -31.324 1.00 29.73 223 ARG A O 1
ATOM 1743 N N . ASN A 1 224 ? -13.867 8.176 -33.271 1.00 28.70 224 ASN A N 1
ATOM 1744 C CA . ASN A 1 224 ? -14.720 9.365 -33.299 1.00 28.70 224 ASN A CA 1
ATOM 1745 C C . ASN A 1 224 ? -14.215 10.587 -32.520 1.00 28.70 224 ASN A C 1
ATOM 1747 O O . ASN A 1 224 ? -14.361 10.679 -31.304 1.00 28.70 224 ASN A O 1
ATOM 1751 N N . GLU A 1 225 ? -13.680 11.541 -33.282 1.00 29.00 225 GLU A N 1
ATOM 1752 C CA . GLU A 1 225 ? -13.382 12.905 -32.857 1.00 29.00 225 GLU A CA 1
ATOM 1753 C C . GLU A 1 225 ? -14.609 13.544 -32.198 1.00 29.00 225 GLU A C 1
ATOM 1755 O O . GLU A 1 225 ? -15.615 13.830 -32.845 1.00 29.00 225 GLU A O 1
ATOM 1760 N N . VAL A 1 226 ? -14.514 13.760 -30.889 1.00 27.61 226 VAL A N 1
ATOM 1761 C CA . VAL A 1 226 ? -15.291 14.776 -30.188 1.00 27.61 226 VAL A CA 1
ATOM 1762 C C . VAL A 1 226 ? -14.262 15.775 -29.682 1.00 27.61 226 VAL A C 1
ATOM 1764 O O . VAL A 1 226 ? -13.442 15.449 -28.817 1.00 27.61 226 VAL A O 1
ATOM 1767 N N . ASP A 1 227 ? -14.254 16.962 -30.281 1.00 25.78 227 ASP A N 1
ATOM 1768 C CA . ASP A 1 227 ? -13.539 18.119 -29.755 1.00 25.78 227 ASP A CA 1
ATOM 1769 C C . ASP A 1 227 ? -14.165 18.479 -28.407 1.00 25.78 227 ASP A C 1
ATOM 1771 O O . ASP A 1 227 ? -15.218 19.108 -28.333 1.00 25.78 227 ASP A O 1
ATOM 1775 N N . VAL A 1 228 ? -13.547 18.015 -27.322 1.00 30.58 228 VAL A N 1
ATOM 1776 C CA . VAL A 1 228 ? -13.875 18.487 -25.979 1.00 30.58 228 VAL A CA 1
ATOM 1777 C C . VAL A 1 228 ? -12.979 19.687 -25.715 1.00 30.58 228 VAL A C 1
ATOM 1779 O O . VAL A 1 228 ? -11.780 19.534 -25.467 1.00 30.58 228 VAL A O 1
ATOM 1782 N N . ASP A 1 229 ? -13.562 20.877 -25.822 1.00 27.44 229 ASP A N 1
ATOM 1783 C CA . ASP A 1 229 ? -12.970 22.112 -25.322 1.00 27.44 229 ASP A CA 1
ATOM 1784 C C . ASP A 1 229 ? -12.787 21.962 -23.802 1.00 27.44 229 ASP A C 1
ATOM 1786 O O . ASP A 1 229 ? -13.754 21.899 -23.047 1.00 27.44 229 ASP A O 1
ATOM 1790 N N . MET A 1 230 ? -11.541 21.760 -23.365 1.00 37.91 230 MET A N 1
ATOM 1791 C CA . MET A 1 230 ? -11.166 21.525 -21.964 1.00 37.91 230 MET A CA 1
ATOM 1792 C C . MET A 1 230 ? -10.491 22.768 -21.370 1.00 37.91 230 MET A C 1
ATOM 1794 O O . MET A 1 230 ? -9.472 22.695 -20.684 1.00 37.91 230 MET A O 1
ATOM 1798 N N . SER A 1 231 ? -11.076 23.938 -21.609 1.00 33.44 231 SER A N 1
ATOM 1799 C CA . SER A 1 231 ? -11.041 25.033 -20.643 1.00 33.44 231 SER A CA 1
ATOM 1800 C C . SER A 1 231 ? -11.884 24.609 -19.437 1.00 33.44 231 SER A C 1
ATOM 1802 O O . SER A 1 231 ? -13.039 24.992 -19.291 1.00 33.44 231 SER A O 1
ATOM 1804 N N . ALA A 1 232 ? -11.324 23.759 -18.573 1.00 37.53 232 ALA A N 1
ATOM 1805 C CA . ALA A 1 232 ? -11.919 23.501 -17.269 1.00 37.53 232 ALA A CA 1
ATOM 1806 C C . ALA A 1 232 ? -11.753 24.769 -16.415 1.00 37.53 232 ALA A C 1
ATOM 1808 O O . ALA A 1 232 ? -10.867 24.860 -15.566 1.00 37.53 232 ALA A O 1
ATOM 1809 N N . GLU A 1 233 ? -12.586 25.779 -16.676 1.00 38.94 233 GLU A N 1
ATOM 1810 C CA . GLU A 1 233 ? -12.980 26.705 -15.628 1.00 38.94 233 GLU A CA 1
ATOM 1811 C C . GLU A 1 233 ? -13.550 25.840 -14.505 1.00 38.94 233 GLU A C 1
ATOM 1813 O O . GLU A 1 233 ? -14.443 25.020 -14.722 1.00 38.94 233 GLU A O 1
ATOM 1818 N N . ILE A 1 234 ? -12.941 25.949 -13.326 1.00 41.72 234 ILE A N 1
ATOM 1819 C CA . ILE A 1 234 ? -13.395 25.291 -12.106 1.00 41.72 234 ILE A CA 1
ATOM 1820 C C . ILE A 1 234 ? -14.873 25.667 -11.944 1.00 41.72 234 ILE A C 1
ATOM 1822 O O . ILE A 1 234 ? -15.184 26.816 -11.640 1.00 41.72 234 ILE A O 1
ATOM 1826 N N . SER A 1 235 ? -15.773 24.718 -12.225 1.00 34.59 235 SER A N 1
ATOM 1827 C CA . SER A 1 235 ? -17.218 24.889 -12.079 1.00 34.59 235 SER A CA 1
ATOM 1828 C C . SER A 1 235 ? -17.498 25.313 -10.644 1.00 34.59 235 SER A C 1
ATOM 1830 O O . SER A 1 235 ? -17.281 24.545 -9.707 1.00 34.59 235 SER A O 1
ATOM 1832 N N . ALA A 1 236 ? -17.928 26.560 -10.489 1.00 36.62 236 ALA A N 1
ATOM 1833 C CA . ALA A 1 236 ? -18.165 27.236 -9.225 1.00 36.62 236 ALA A CA 1
ATOM 1834 C C . ALA A 1 236 ? -19.428 26.716 -8.521 1.00 36.62 236 ALA A C 1
ATOM 1836 O O . ALA A 1 236 ? -20.377 27.474 -8.349 1.00 36.62 236 ALA A O 1
ATOM 1837 N N . ASP A 1 237 ? -19.445 25.441 -8.126 1.00 35.00 237 ASP A N 1
ATOM 1838 C CA . ASP A 1 237 ? -20.555 24.891 -7.329 1.00 35.00 237 ASP A CA 1
ATOM 1839 C C . ASP A 1 237 ? -20.132 24.335 -5.959 1.00 35.00 237 ASP A C 1
ATOM 1841 O O . ASP A 1 237 ? -20.979 24.052 -5.128 1.00 35.00 237 ASP A O 1
ATOM 1845 N N . GLU A 1 238 ? -18.830 24.296 -5.660 1.00 42.72 238 GLU A N 1
ATOM 1846 C CA . GLU A 1 238 ? -18.274 24.219 -4.299 1.00 42.72 238 GLU A CA 1
ATOM 1847 C C . GLU A 1 238 ? -16.812 24.693 -4.382 1.00 42.72 238 GLU A C 1
ATOM 1849 O O . GLU A 1 238 ? -15.922 23.970 -4.831 1.00 42.72 238 GLU A O 1
ATOM 1854 N N . THR A 1 239 ? -16.547 25.964 -4.062 1.00 47.03 239 THR A N 1
ATOM 1855 C CA . THR A 1 239 ? -15.208 26.556 -4.199 1.00 47.03 239 THR A CA 1
ATOM 1856 C C . THR A 1 239 ? -14.262 25.962 -3.160 1.00 47.03 239 THR A C 1
ATOM 1858 O O . THR A 1 239 ? -14.212 26.420 -2.020 1.00 47.03 239 THR A O 1
ATOM 1861 N N . MET A 1 240 ? -13.506 24.932 -3.539 1.00 50.84 240 MET A N 1
ATOM 1862 C CA . MET A 1 240 ? -12.363 24.490 -2.747 1.00 50.84 240 MET A CA 1
ATOM 1863 C C . MET A 1 240 ? -11.286 25.580 -2.825 1.00 50.84 240 MET A C 1
ATOM 1865 O O . MET A 1 240 ? -10.776 25.856 -3.912 1.00 50.84 240 MET A O 1
ATOM 1869 N N . ASP A 1 241 ? -10.947 26.202 -1.693 1.00 60.78 241 ASP A N 1
ATOM 1870 C CA . ASP A 1 241 ? -9.840 27.159 -1.609 1.00 60.78 241 ASP A CA 1
ATOM 1871 C C . ASP A 1 241 ? -8.530 26.436 -1.937 1.00 60.78 241 ASP A C 1
ATOM 1873 O O . ASP A 1 241 ? -7.960 25.710 -1.118 1.00 60.78 241 ASP A O 1
ATOM 1877 N N . VAL A 1 242 ? -8.068 26.593 -3.176 1.00 62.88 242 VAL A N 1
ATOM 1878 C CA . VAL A 1 242 ? -6.811 26.009 -3.642 1.00 62.88 242 VAL A CA 1
ATOM 1879 C C . VAL A 1 242 ? -5.671 26.706 -2.902 1.00 62.88 242 VAL A C 1
ATOM 1881 O O . VAL A 1 242 ? -5.562 27.928 -2.923 1.00 62.88 242 VAL A O 1
ATOM 1884 N N . ASN A 1 243 ? -4.814 25.930 -2.244 1.00 67.56 243 ASN A N 1
ATO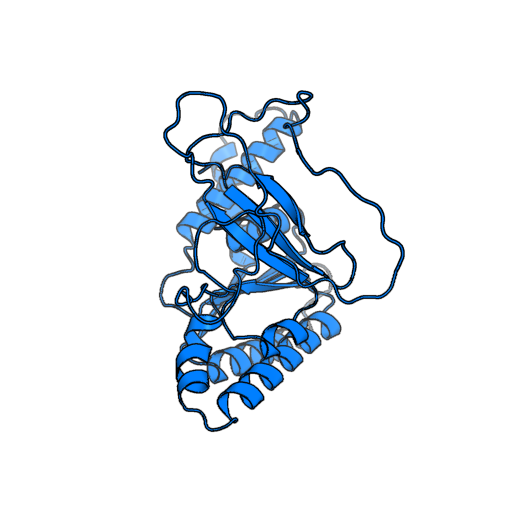M 1885 C CA . ASN A 1 243 ? -3.692 26.404 -1.431 1.00 67.56 243 ASN A CA 1
ATOM 1886 C C . ASN A 1 243 ? -2.448 25.510 -1.638 1.00 67.56 243 ASN A C 1
ATOM 1888 O O . ASN A 1 243 ? -2.491 24.525 -2.378 1.00 67.56 243 ASN A O 1
ATOM 1892 N N . ALA A 1 244 ? -1.338 25.810 -0.956 1.00 64.81 244 ALA A N 1
ATOM 1893 C CA . ALA A 1 244 ? -0.100 25.017 -1.033 1.00 64.81 244 ALA A CA 1
ATOM 1894 C C . ALA A 1 244 ? -0.242 23.562 -0.520 1.00 64.81 244 ALA A C 1
ATOM 1896 O O . ALA A 1 244 ? 0.596 22.696 -0.796 1.00 64.81 244 ALA A O 1
ATOM 1897 N N . GLU A 1 245 ? -1.306 23.261 0.221 1.00 69.19 245 GLU A N 1
ATOM 1898 C CA . GLU A 1 245 ? -1.629 21.921 0.725 1.00 69.19 245 GLU A CA 1
ATOM 1899 C C . GLU A 1 245 ? -2.447 21.110 -0.281 1.00 69.19 245 GLU A C 1
ATOM 1901 O O . GLU A 1 245 ? -2.549 19.888 -0.161 1.00 69.19 245 GLU A O 1
ATOM 1906 N N . THR A 1 246 ? -2.951 21.761 -1.331 1.00 72.94 246 THR A N 1
ATOM 1907 C CA . THR A 1 246 ? -3.707 21.102 -2.388 1.00 72.94 246 THR A CA 1
ATOM 1908 C C . THR A 1 246 ? -2.803 20.147 -3.167 1.00 72.94 246 THR A C 1
ATOM 1910 O O . THR A 1 246 ? -1.627 20.405 -3.466 1.00 72.94 246 THR A O 1
ATOM 1913 N N . ARG A 1 247 ? -3.346 18.969 -3.437 1.00 77.69 247 ARG A N 1
ATOM 1914 C CA . ARG A 1 247 ? -2.720 17.876 -4.167 1.00 77.69 247 ARG A CA 1
ATOM 1915 C C . ARG A 1 247 ? -3.615 17.502 -5.336 1.00 77.69 247 ARG A C 1
ATOM 1917 O O . ARG A 1 247 ? -4.828 17.705 -5.298 1.00 77.69 247 ARG A O 1
ATOM 1924 N N . ILE A 1 248 ? -2.998 16.940 -6.363 1.00 79.19 248 ILE A N 1
ATOM 1925 C CA . ILE A 1 248 ? -3.681 16.445 -7.553 1.00 79.19 248 ILE A CA 1
ATOM 1926 C C . ILE A 1 248 ? -3.507 14.930 -7.585 1.00 79.19 248 ILE A C 1
ATOM 1928 O O . ILE A 1 248 ? -2.389 14.434 -7.409 1.00 79.19 248 ILE A O 1
ATOM 1932 N N . VAL A 1 249 ? -4.602 14.201 -7.801 1.00 83.69 249 VAL A N 1
ATOM 1933 C CA . VAL A 1 249 ? -4.555 12.807 -8.258 1.00 83.69 249 VAL A CA 1
ATOM 1934 C C . VAL A 1 249 ? -4.961 12.783 -9.719 1.00 83.69 249 VAL A C 1
ATOM 1936 O O . VAL A 1 249 ? -6.034 13.271 -10.060 1.00 83.69 249 VAL A O 1
ATOM 1939 N N . GLU A 1 250 ? -4.146 12.172 -10.570 1.00 81.94 250 GLU A N 1
ATOM 1940 C CA . GLU A 1 250 ? -4.498 11.889 -11.963 1.00 81.94 250 GLU A CA 1
ATOM 1941 C C . GLU A 1 250 ? -4.503 10.381 -12.216 1.00 81.94 250 GLU A C 1
ATOM 1943 O O . GLU A 1 250 ? -3.565 9.668 -11.849 1.00 81.94 250 GLU A O 1
ATOM 1948 N N . VAL A 1 251 ? -5.541 9.885 -12.886 1.00 82.56 251 VAL A N 1
ATOM 1949 C CA . VAL A 1 251 ? -5.619 8.512 -13.386 1.00 82.56 251 VAL A CA 1
ATOM 1950 C C . VAL A 1 251 ? -4.835 8.416 -14.697 1.00 82.56 251 VAL A C 1
ATOM 1952 O O . VAL A 1 251 ? -5.354 8.694 -15.776 1.00 82.56 251 VAL A O 1
ATOM 1955 N N . ILE A 1 252 ? -3.583 7.961 -14.626 1.00 78.00 252 ILE A N 1
ATOM 1956 C CA . ILE A 1 252 ? -2.711 7.791 -15.809 1.00 78.00 252 ILE A CA 1
ATOM 1957 C C . ILE A 1 252 ? -3.000 6.474 -16.550 1.00 78.00 252 ILE A C 1
ATOM 1959 O O . ILE A 1 252 ? -2.681 6.303 -17.733 1.00 78.00 252 ILE A O 1
ATOM 1963 N N . LYS A 1 253 ? -3.605 5.502 -15.867 1.00 81.06 253 LYS A N 1
ATOM 1964 C CA . LYS A 1 253 ? -4.052 4.257 -16.493 1.00 81.06 253 LYS A CA 1
ATOM 1965 C C . LYS A 1 253 ? -5.192 3.654 -15.700 1.00 81.06 253 LYS A C 1
ATOM 1967 O O . LYS A 1 253 ? -5.043 3.428 -14.508 1.00 81.06 253 LYS A O 1
ATOM 1972 N N . SER A 1 254 ? -6.251 3.229 -16.373 1.00 80.69 254 SER A N 1
ATOM 1973 C CA . SER A 1 254 ? -7.219 2.303 -15.791 1.00 80.69 254 SER A CA 1
ATOM 1974 C C . SER A 1 254 ? -7.719 1.307 -16.829 1.00 80.69 254 SER A C 1
ATOM 1976 O O . SER A 1 254 ? -7.834 1.627 -18.010 1.00 80.69 254 SER A O 1
ATOM 1978 N N . LYS A 1 255 ? -8.009 0.075 -16.397 1.00 76.00 255 LYS A N 1
ATOM 1979 C CA . LYS A 1 255 ? -8.750 -0.900 -17.216 1.00 76.00 255 LYS A CA 1
ATOM 1980 C C . LYS A 1 255 ? -10.263 -0.648 -17.215 1.00 76.00 255 LYS A C 1
ATOM 1982 O O . LYS A 1 255 ? -10.957 -1.222 -18.047 1.00 76.00 255 LYS A O 1
ATOM 1987 N N . ARG A 1 256 ? -10.772 0.132 -16.252 1.00 69.69 256 ARG A N 1
ATOM 1988 C CA . ARG A 1 256 ? -12.214 0.331 -16.006 1.00 69.69 256 ARG A CA 1
ATOM 1989 C C . ARG A 1 256 ? -12.663 1.793 -16.058 1.00 69.69 256 ARG A C 1
ATOM 1991 O O . ARG A 1 256 ? -13.836 2.034 -16.299 1.00 69.69 256 ARG A O 1
ATOM 1998 N N . LEU A 1 257 ? -11.752 2.733 -15.816 1.00 63.12 257 LEU A N 1
ATOM 1999 C CA . LEU A 1 257 ? -12.004 4.177 -15.812 1.00 63.12 257 LEU A CA 1
ATOM 2000 C C . LEU A 1 257 ? -11.403 4.826 -17.059 1.00 63.12 257 LEU A C 1
ATOM 2002 O O . LEU A 1 257 ? -10.516 4.255 -17.706 1.00 63.12 257 LEU A O 1
ATOM 2006 N N . THR A 1 258 ? -11.854 6.034 -17.371 1.00 70.00 258 THR A N 1
ATOM 2007 C CA . THR A 1 258 ? -11.265 6.861 -18.420 1.00 70.00 258 THR A CA 1
ATOM 2008 C C . THR A 1 258 ? -9.908 7.397 -17.965 1.00 70.00 258 THR A C 1
ATOM 2010 O O . THR A 1 258 ? -9.774 8.078 -16.955 1.00 70.00 258 THR A O 1
ATOM 2013 N N . THR A 1 259 ? -8.862 7.041 -18.710 1.00 72.25 259 THR A N 1
ATOM 2014 C CA . THR A 1 259 ? -7.516 7.595 -18.512 1.00 72.25 259 THR A CA 1
ATOM 2015 C C . THR A 1 259 ? -7.544 9.113 -18.737 1.00 72.25 259 THR A C 1
ATOM 2017 O O . THR A 1 259 ? -8.161 9.566 -19.701 1.00 72.25 259 THR A O 1
ATOM 2020 N N . GLY A 1 260 ? -6.866 9.877 -17.879 1.00 67.31 260 GLY A N 1
ATOM 2021 C CA . GLY A 1 260 ? -6.844 11.342 -17.906 1.00 67.31 260 GLY A CA 1
ATOM 2022 C C . GLY A 1 260 ? -7.882 12.011 -16.999 1.00 67.31 260 GLY A C 1
ATOM 2023 O O . GLY A 1 260 ? -7.902 13.236 -16.929 1.00 67.31 260 GLY A O 1
ATOM 2024 N N . GLU A 1 261 ? -8.720 11.246 -16.290 1.00 74.94 261 GLU A N 1
ATOM 2025 C CA . GLU A 1 261 ? -9.521 11.784 -15.183 1.00 74.94 261 GLU A CA 1
ATOM 2026 C C . GLU A 1 261 ? -8.627 12.213 -14.018 1.00 74.94 261 GLU A C 1
ATOM 2028 O O . GLU A 1 261 ? -7.621 11.567 -13.714 1.00 74.94 261 GLU A O 1
ATOM 2033 N N . TRP A 1 262 ? -9.008 13.291 -13.340 1.00 75.12 262 TRP A N 1
ATOM 2034 C CA . TRP A 1 262 ? -8.256 13.840 -12.220 1.00 75.12 262 TRP A CA 1
ATOM 2035 C C . TRP A 1 262 ? -9.179 14.476 -11.185 1.00 75.12 262 TRP A C 1
ATOM 2037 O O . TRP A 1 262 ? -10.305 14.867 -11.488 1.00 75.12 262 TRP A O 1
ATOM 2047 N N . CYS A 1 263 ? -8.685 14.589 -9.956 1.00 74.38 263 CYS A N 1
ATOM 2048 C CA . CYS A 1 263 ? -9.341 15.347 -8.901 1.00 74.38 263 CYS A CA 1
ATOM 2049 C C . CYS A 1 263 ? -8.321 16.103 -8.046 1.00 74.38 263 CYS A C 1
ATOM 2051 O O . CYS A 1 263 ? -7.147 15.727 -7.944 1.00 74.38 263 CYS A O 1
ATOM 2053 N N . LEU A 1 264 ? -8.792 17.186 -7.428 1.00 75.25 264 LEU A N 1
ATOM 2054 C CA . LEU A 1 264 ? -8.059 17.895 -6.389 1.00 75.25 264 LEU A CA 1
ATOM 2055 C C . LEU A 1 264 ? -8.466 17.347 -5.028 1.00 75.25 264 LEU A C 1
ATOM 2057 O O . LEU A 1 264 ? -9.628 17.018 -4.795 1.00 75.25 264 LEU A O 1
ATOM 2061 N N . PHE A 1 265 ? -7.504 17.276 -4.122 1.00 73.44 265 PHE A N 1
ATOM 2062 C CA . PHE A 1 265 ? -7.756 16.924 -2.735 1.00 73.44 265 PHE A CA 1
ATOM 2063 C C . PHE A 1 265 ? -6.784 17.662 -1.824 1.00 73.44 265 PHE A C 1
ATOM 2065 O O . PHE A 1 265 ? -5.684 18.041 -2.230 1.00 73.44 265 PHE A O 1
ATOM 2072 N N . GLN A 1 266 ? -7.183 17.850 -0.575 1.00 69.75 266 GLN A N 1
ATOM 2073 C CA . GLN A 1 266 ? -6.306 18.327 0.486 1.00 69.75 266 GLN A CA 1
ATOM 2074 C C . GLN A 1 266 ? -6.110 17.189 1.480 1.00 69.75 266 GLN A C 1
ATOM 2076 O O . GLN A 1 266 ? -7.064 16.521 1.882 1.00 69.75 266 GLN A O 1
ATOM 2081 N N . LEU A 1 267 ? -4.857 16.943 1.850 1.00 61.19 267 LEU A N 1
ATOM 2082 C CA . LEU A 1 267 ? -4.561 16.097 2.996 1.00 61.19 267 LEU A CA 1
ATOM 2083 C C . LEU A 1 267 ? -4.672 16.995 4.222 1.00 61.19 267 LEU A C 1
ATOM 2085 O O . LEU A 1 267 ? -3.890 17.929 4.351 1.00 61.19 267 LEU A O 1
ATOM 2089 N N . LYS A 1 268 ? -5.662 16.739 5.079 1.00 54.91 268 LYS A N 1
ATOM 2090 C CA . LYS A 1 268 ? -5.659 17.301 6.429 1.00 54.91 268 LYS A CA 1
ATOM 2091 C C . LYS A 1 268 ? -4.567 16.569 7.206 1.00 54.91 268 LYS A C 1
ATOM 2093 O O . LYS A 1 268 ? -4.633 15.339 7.291 1.00 54.91 268 LYS A O 1
ATOM 2098 N N . ASP A 1 269 ? -3.561 17.311 7.655 1.00 47.62 269 ASP A N 1
ATOM 2099 C CA . ASP A 1 269 ? -2.537 16.814 8.581 1.00 47.62 269 ASP A CA 1
ATOM 2100 C C . ASP A 1 269 ? -3.138 16.521 9.965 1.00 47.62 269 ASP A C 1
ATOM 2102 O O . ASP A 1 269 ? -4.076 17.246 10.382 1.00 47.62 269 ASP A O 1
#

Secondary structure (DSSP, 8-state):
-HHHHHHHHHHHH-TTEEEEEEE-STT---HHHHHHHHHHHHHHHHHHHT----TTTHHHHHHHHHHHHHTTEEEEE-SSHHHHHHHHHHHHHHHTSPPSPGGG-PEEEEEEEETHHHHHHHHHHT-SSHHHHHHHHHHHHHHHHHHHTT-EEEE----EE--TTT---S-TT--S-EE-TTHHHHHHH-SEEEEEEEPPPPSSSSS------TTS----S-S------------TTS-----TTEEEEEEEEESSS-TT-EEEEE---